Protein AF-A0A7G9QY44-F1 (afdb_monomer_lite)

Sequence (185 aa):
MSADDISYRVKTASKSFVQLVESAPDATDIFKVGDKVMVCNAAMTGFAEIASISGQTVTFTAELEFDPSLTDYGDAASISIARYRNNQWLVKANGGATGNSLYVNRNGGGDQEVANGVQSMGLTYHQFANGNPNTYVAAPGNFQYVDAVRMYMPLRAVMPSKAPGESDVVNRNVASAVSIRNRTL

Radius of gyration: 21.51 Å; chains: 1; bounding box: 51×30×62 Å

Foldseek 3Di:
DDDPLDWFFFPAWFQWKTFGPDQPDWVVVQDDQQFWKWKDFPPDIWIFGFHDGDTRMTTGPGGTPGTCLPDVRNDSRRMTMHGDKDKDWDWAAPVDPLGIFIWIDIRNHDTDGDGPFWPGKAKWFAFPPPDDNVDTHRDDPDPLRTFKMKMKTKGWDAAPDDDPPDGSIDIDIDMDMDTDDRPDD

Secondary structure (DSSP, 8-state):
--S--PPEEEEEE-SSEEEES-SSS-HHHH--TT-EEEEE-SS-EEEEEEEEEETTEEEESS--SS-TTSSTT--GGG-EEEE---EEEEEEE-SSTT-EEEEEEETT--EEEEEETB---EEEEEESSSS-TT--BSS-S-GGGEEEEEEEEEEEEE-S---TT--SEEEEEEEEEEE------

Structure (mmCIF, N/CA/C/O backbone):
data_AF-A0A7G9QY44-F1
#
_entry.id   AF-A0A7G9QY44-F1
#
loop_
_atom_site.group_PDB
_atom_site.id
_atom_site.type_symbol
_atom_site.label_atom_id
_atom_site.label_alt_id
_atom_site.label_comp_id
_atom_site.label_asym_id
_atom_site.label_entity_id
_atom_site.label_seq_id
_atom_site.pdbx_PDB_ins_code
_atom_site.Cartn_x
_atom_site.Cartn_y
_atom_site.Cartn_z
_atom_site.occupancy
_atom_site.B_iso_or_equiv
_atom_site.auth_seq_id
_atom_site.auth_comp_id
_atom_site.auth_asym_id
_atom_site.auth_atom_id
_atom_site.pdbx_PDB_model_num
ATOM 1 N N . MET A 1 1 ? 9.972 -11.389 5.853 1.00 27.30 1 MET A N 1
ATOM 2 C CA . MET A 1 1 ? 8.510 -11.559 5.963 1.00 27.30 1 MET A CA 1
ATOM 3 C C . MET A 1 1 ? 7.861 -10.605 4.979 1.00 27.30 1 MET A C 1
ATOM 5 O O . MET A 1 1 ? 7.898 -9.404 5.192 1.00 27.30 1 MET A O 1
ATOM 9 N N . SER A 1 2 ? 7.411 -11.132 3.844 1.00 46.50 2 SER A N 1
ATOM 10 C CA . SER A 1 2 ? 6.654 -10.408 2.823 1.00 46.50 2 SER A CA 1
ATOM 11 C C . SER A 1 2 ? 5.487 -11.309 2.460 1.00 46.50 2 SER A C 1
ATOM 13 O O . SER A 1 2 ? 5.627 -12.205 1.636 1.00 46.50 2 SER A O 1
ATOM 15 N N . ALA A 1 3 ? 4.381 -11.103 3.150 1.00 28.27 3 ALA A N 1
ATOM 16 C CA . ALA A 1 3 ? 3.047 -11.501 2.747 1.00 28.27 3 ALA A CA 1
ATOM 17 C C . ALA A 1 3 ? 2.150 -10.353 3.217 1.00 28.27 3 ALA A C 1
ATOM 19 O O . ALA A 1 3 ? 2.442 -9.741 4.244 1.00 28.27 3 ALA A O 1
ATOM 20 N N . ASP A 1 4 ? 1.154 -9.998 2.421 1.00 43.56 4 ASP A N 1
ATOM 21 C CA . ASP A 1 4 ? 0.157 -8.976 2.719 1.00 43.56 4 ASP A CA 1
ATOM 22 C C . ASP A 1 4 ? -0.306 -9.052 4.179 1.00 43.56 4 ASP A C 1
ATOM 24 O O . ASP A 1 4 ? -0.946 -10.028 4.562 1.00 43.56 4 ASP A O 1
ATOM 28 N N . ASP A 1 5 ? 0.016 -8.054 5.009 1.00 50.44 5 ASP A N 1
ATOM 29 C CA . ASP A 1 5 ? -0.537 -7.987 6.364 1.00 50.44 5 ASP A CA 1
ATOM 30 C C . ASP A 1 5 ? -2.023 -7.638 6.244 1.00 50.44 5 ASP A C 1
ATOM 32 O O . ASP A 1 5 ? -2.421 -6.476 6.138 1.00 50.44 5 ASP A O 1
ATOM 36 N N . ILE A 1 6 ? -2.798 -8.717 6.169 1.00 66.56 6 ILE A N 1
ATOM 37 C CA . ILE A 1 6 ? -4.250 -8.826 6.176 1.00 66.56 6 ILE A CA 1
ATOM 38 C C . ILE A 1 6 ? -4.819 -7.984 7.327 1.00 66.56 6 ILE A C 1
ATOM 40 O O . ILE A 1 6 ? -4.215 -7.853 8.389 1.00 66.56 6 ILE A O 1
ATOM 44 N N . SER A 1 7 ? -5.997 -7.399 7.122 1.00 79.69 7 SER A N 1
ATOM 45 C CA . SER A 1 7 ? -6.763 -6.773 8.199 1.00 79.69 7 SER A CA 1
ATOM 46 C C . SER A 1 7 ? -7.082 -7.799 9.295 1.00 79.69 7 SER A C 1
ATOM 48 O O . SER A 1 7 ? -7.640 -8.856 8.999 1.00 79.69 7 SER A O 1
ATOM 50 N N . TYR A 1 8 ? -6.778 -7.493 10.551 1.00 88.44 8 TYR A N 1
ATOM 51 C CA . TYR A 1 8 ? -7.004 -8.391 11.682 1.00 88.44 8 TYR A CA 1
ATOM 52 C C . TYR A 1 8 ? -8.421 -8.238 12.223 1.00 88.44 8 TYR A C 1
ATOM 54 O O . TYR A 1 8 ? -8.969 -7.131 12.257 1.00 88.44 8 TYR A O 1
ATOM 62 N N . ARG A 1 9 ? -9.014 -9.360 12.643 1.00 89.81 9 ARG A N 1
ATOM 63 C CA . ARG A 1 9 ? -10.368 -9.379 13.193 1.00 89.81 9 ARG A CA 1
ATOM 64 C C . ARG A 1 9 ? -10.365 -8.893 14.629 1.00 89.81 9 ARG A C 1
ATOM 66 O O . ARG A 1 9 ? -9.435 -9.132 15.401 1.00 89.81 9 ARG A O 1
ATOM 73 N N . VAL A 1 10 ? -11.461 -8.249 14.989 1.00 92.25 10 VAL A N 1
ATOM 74 C CA . VAL A 1 10 ? -11.623 -7.602 16.280 1.00 92.25 10 VAL A CA 1
ATOM 75 C C . VAL A 1 10 ? -12.585 -8.392 17.159 1.00 92.25 10 VAL A C 1
ATOM 77 O O . VAL A 1 10 ? -13.646 -8.829 16.725 1.00 92.25 10 VAL A O 1
ATOM 80 N N . LYS A 1 11 ? -12.191 -8.606 18.415 1.00 94.75 11 LYS A N 1
ATOM 81 C CA . LYS A 1 11 ? -13.031 -9.193 19.464 1.00 94.75 11 LYS A CA 1
ATOM 82 C C . LYS A 1 11 ? -13.897 -8.131 20.128 1.00 94.75 11 LYS A C 1
ATOM 84 O O . LYS A 1 11 ? -15.054 -8.382 20.443 1.00 94.75 11 LYS A O 1
ATOM 89 N N . THR A 1 12 ? -13.315 -6.963 20.366 1.00 94.69 12 THR A N 1
ATOM 90 C CA . THR A 1 12 ? -14.005 -5.773 20.861 1.00 94.69 12 THR A CA 1
ATOM 91 C C . THR A 1 12 ? -13.196 -4.534 20.497 1.00 94.69 12 THR A C 1
ATOM 93 O O . THR A 1 12 ? -11.967 -4.602 20.389 1.00 94.69 12 THR A O 1
ATOM 96 N N . ALA A 1 13 ? -13.878 -3.415 20.294 1.00 94.81 13 ALA A N 1
ATOM 97 C CA . ALA A 1 13 ? -13.268 -2.126 20.023 1.00 94.81 13 ALA A CA 1
ATOM 98 C C . ALA A 1 13 ? -14.018 -1.021 20.755 1.00 94.81 13 ALA A C 1
ATOM 100 O O . ALA A 1 13 ? -15.201 -1.150 21.056 1.00 94.81 13 ALA A O 1
ATOM 101 N N . SER A 1 14 ? -13.309 0.071 20.988 1.00 95.25 14 SER A N 1
ATOM 102 C CA . SER A 1 14 ? -13.870 1.351 21.392 1.00 95.25 14 SER A CA 1
ATOM 103 C C . SER A 1 14 ? -13.145 2.467 20.646 1.00 95.25 14 SER A C 1
ATOM 105 O O . SER A 1 14 ? -12.272 2.216 19.807 1.00 95.25 14 SER A O 1
ATOM 107 N N . LYS A 1 15 ? -13.449 3.717 20.994 1.00 96.25 15 LYS A N 1
ATOM 108 C CA . LYS A 1 15 ? -12.668 4.869 20.530 1.00 96.25 15 LYS A CA 1
ATOM 109 C C . LYS A 1 15 ? -11.175 4.783 20.844 1.00 96.25 15 LYS A C 1
ATOM 111 O O . LYS A 1 15 ? -10.377 5.334 20.095 1.00 96.25 15 LYS A O 1
ATOM 116 N N . SER A 1 16 ? -10.788 4.133 21.939 1.00 97.44 16 SER A N 1
ATOM 117 C CA . SER A 1 16 ? -9.427 4.245 22.486 1.00 97.44 16 SER A CA 1
ATOM 118 C C . SER A 1 16 ? -8.612 2.959 22.343 1.00 97.44 16 SER A C 1
ATOM 120 O O . SER A 1 16 ? -7.407 2.979 22.594 1.00 97.44 16 SER A O 1
ATOM 122 N N . PHE A 1 17 ? -9.228 1.835 21.964 1.00 97.19 17 PHE A N 1
ATOM 123 C CA . PHE A 1 17 ? -8.512 0.572 21.788 1.00 97.19 17 PHE A CA 1
ATOM 124 C C . PHE A 1 17 ? -9.231 -0.415 20.863 1.00 97.19 17 PHE A C 1
ATOM 126 O O . PHE A 1 17 ? -10.434 -0.325 20.618 1.00 97.19 17 PHE A O 1
ATOM 133 N N . VAL A 1 18 ? -8.481 -1.425 20.426 1.00 96.31 18 VAL A N 1
ATOM 134 C CA . VAL A 1 18 ? -8.973 -2.625 19.746 1.00 96.31 18 VAL A CA 1
ATOM 135 C C . VAL A 1 18 ? -8.355 -3.861 20.397 1.00 96.31 18 VAL A C 1
ATOM 137 O O . VAL A 1 18 ? -7.156 -3.893 20.661 1.00 96.31 18 VAL A O 1
ATOM 140 N N . GLN A 1 19 ? -9.155 -4.900 20.636 1.00 96.75 19 GLN A N 1
ATOM 141 C CA . GLN A 1 19 ? -8.675 -6.220 21.044 1.00 96.75 19 GLN A CA 1
ATOM 142 C C . GLN A 1 19 ? -8.808 -7.208 19.882 1.00 96.75 19 GLN A C 1
ATOM 144 O O . GLN A 1 19 ? -9.898 -7.349 19.326 1.00 96.75 19 GLN A O 1
ATOM 149 N N . LEU A 1 20 ? -7.730 -7.911 19.529 1.00 94.75 20 LEU A N 1
ATOM 150 C CA . LEU A 1 20 ? -7.737 -8.898 18.441 1.00 94.75 20 LEU A CA 1
ATOM 151 C C . LEU A 1 20 ? -8.459 -10.195 18.849 1.00 94.75 20 LEU A C 1
ATOM 153 O O . LEU A 1 20 ? -8.480 -10.561 20.027 1.00 94.75 20 LEU A O 1
ATOM 157 N N . VAL A 1 21 ? -9.063 -10.886 17.874 1.00 93.25 21 VAL A N 1
ATOM 158 C CA . VAL A 1 21 ? -9.694 -12.207 18.088 1.00 93.25 21 VAL A CA 1
ATOM 159 C C . VAL A 1 21 ? -8.643 -13.299 18.214 1.00 93.25 21 VAL A C 1
ATOM 161 O O . VAL A 1 21 ? -8.730 -14.151 19.098 1.00 93.25 21 VAL A O 1
ATOM 164 N N . GLU A 1 22 ? -7.691 -13.309 17.286 1.00 86.81 22 GLU A N 1
ATOM 165 C CA . GLU A 1 22 ? -6.673 -14.340 17.185 1.00 86.81 22 GLU A CA 1
ATOM 166 C C . GLU A 1 22 ? -5.757 -14.303 18.408 1.00 86.81 22 GLU A C 1
ATOM 168 O O . GLU A 1 22 ? -5.361 -13.235 18.863 1.00 86.81 22 GLU A O 1
ATOM 173 N N . SER A 1 23 ? -5.399 -15.470 18.941 1.00 86.31 23 SER A N 1
ATOM 174 C CA . SER A 1 23 ? -4.428 -15.586 20.035 1.00 86.31 23 SER A CA 1
ATOM 175 C C . SER A 1 23 ? -2.980 -15.653 19.545 1.00 86.31 23 SER A C 1
ATOM 177 O O . SER A 1 23 ? -2.074 -15.637 20.364 1.00 86.31 23 SER A O 1
ATOM 179 N N . ALA A 1 24 ? -2.772 -15.808 18.235 1.00 85.31 24 ALA A N 1
ATOM 180 C CA . ALA A 1 24 ? -1.469 -15.842 17.587 1.00 85.31 24 ALA A CA 1
ATOM 181 C C . ALA A 1 24 ? -1.602 -15.376 16.118 1.00 85.31 24 ALA A C 1
ATOM 183 O O . ALA A 1 24 ? -2.603 -15.719 15.478 1.00 85.31 24 ALA A O 1
ATOM 184 N N . PRO A 1 25 ? -0.607 -14.665 15.553 1.00 87.25 25 PRO A N 1
ATOM 185 C CA . PRO A 1 25 ? 0.576 -14.147 16.245 1.00 87.25 25 PRO A CA 1
ATOM 186 C C . PRO A 1 25 ? 0.213 -13.090 17.302 1.00 87.25 25 PRO A C 1
ATOM 188 O O . PRO A 1 25 ? -0.896 -12.543 17.291 1.00 87.25 25 PRO A O 1
ATOM 191 N N . ASP A 1 26 ? 1.129 -12.840 18.239 1.00 91.12 26 ASP A N 1
ATOM 192 C CA . ASP A 1 26 ? 0.916 -11.827 19.273 1.00 91.12 26 ASP A CA 1
ATOM 193 C C . ASP A 1 26 ? 0.757 -10.450 18.619 1.00 91.12 26 ASP A C 1
ATOM 195 O O . ASP A 1 26 ? 1.385 -10.136 17.601 1.00 91.12 26 ASP A O 1
ATOM 199 N N . ALA A 1 27 ? -0.050 -9.574 19.217 1.00 92.06 27 ALA A N 1
ATOM 200 C CA . ALA A 1 27 ? -0.255 -8.230 18.688 1.00 92.06 27 ALA A CA 1
ATOM 201 C C . ALA A 1 27 ? 1.060 -7.441 18.603 1.00 92.06 27 ALA A C 1
ATOM 203 O O . ALA A 1 27 ? 1.190 -6.583 17.737 1.00 92.06 27 ALA A O 1
ATOM 204 N N . THR A 1 28 ? 2.056 -7.756 19.437 1.00 93.00 28 THR A N 1
ATOM 205 C CA . THR A 1 28 ? 3.400 -7.166 19.370 1.00 93.00 28 THR A CA 1
ATOM 206 C C . THR A 1 28 ? 4.226 -7.646 18.183 1.00 93.00 28 THR A C 1
ATOM 208 O O . THR A 1 28 ? 5.186 -6.972 17.815 1.00 93.00 28 THR A O 1
ATOM 211 N N . ASP A 1 29 ? 3.895 -8.783 17.575 1.00 89.38 29 ASP A N 1
ATOM 212 C CA . ASP A 1 29 ? 4.534 -9.246 16.339 1.00 89.38 29 ASP A CA 1
ATOM 213 C C . ASP A 1 29 ? 3.908 -8.571 15.119 1.00 89.38 29 ASP A C 1
ATOM 215 O O . ASP A 1 29 ? 4.608 -8.217 14.167 1.00 89.38 29 ASP A O 1
ATOM 219 N N . ILE A 1 30 ? 2.600 -8.324 15.191 1.00 87.75 30 ILE A N 1
ATOM 220 C CA . ILE A 1 30 ? 1.812 -7.681 14.140 1.00 87.75 30 ILE A CA 1
ATOM 221 C C . ILE A 1 30 ? 2.054 -6.171 14.112 1.00 87.75 30 ILE A C 1
ATOM 223 O O . ILE A 1 30 ? 2.344 -5.597 13.061 1.00 87.75 30 ILE A O 1
ATOM 227 N N . PHE A 1 31 ? 1.942 -5.520 15.268 1.00 91.19 31 PHE A N 1
ATOM 228 C CA . PHE A 1 31 ? 1.920 -4.075 15.464 1.00 91.19 31 PHE A CA 1
ATOM 229 C C . PHE A 1 31 ? 3.077 -3.608 16.354 1.00 91.19 31 PHE A C 1
ATOM 231 O O . PHE A 1 31 ? 3.641 -4.374 17.133 1.00 91.19 31 PHE A O 1
ATOM 238 N N . LYS A 1 32 ? 3.436 -2.329 16.246 1.00 92.12 32 LYS A N 1
ATOM 239 C CA . LYS A 1 32 ? 4.455 -1.660 17.058 1.00 92.12 32 LYS A CA 1
ATOM 240 C C . LYS A 1 32 ? 3.894 -0.344 17.592 1.00 92.12 32 LYS A C 1
ATOM 242 O O . LYS A 1 32 ? 3.078 0.303 16.943 1.00 92.12 32 LYS A O 1
ATOM 247 N N . VAL A 1 33 ? 4.349 0.059 18.777 1.00 95.12 33 VAL A N 1
ATOM 248 C CA . VAL A 1 33 ? 4.063 1.397 19.317 1.00 95.12 33 VAL A CA 1
ATOM 249 C C . VAL A 1 33 ? 4.561 2.457 18.329 1.00 95.12 33 VAL A C 1
ATOM 251 O O . VAL A 1 33 ? 5.653 2.317 17.779 1.00 95.12 33 VAL A O 1
ATOM 254 N N . GLY A 1 34 ? 3.745 3.483 18.086 1.00 91.38 34 GLY A N 1
ATOM 255 C CA . GLY A 1 34 ? 3.983 4.519 17.079 1.00 91.38 34 GLY A CA 1
ATOM 256 C C . GLY A 1 34 ? 3.494 4.167 15.669 1.00 91.38 34 GLY A C 1
ATOM 257 O O . GLY A 1 34 ? 3.480 5.038 14.797 1.00 91.38 34 GLY A O 1
ATOM 258 N N . ASP A 1 35 ? 3.056 2.927 15.414 1.00 90.44 35 ASP A N 1
ATOM 259 C CA . ASP A 1 35 ? 2.432 2.595 14.134 1.00 90.44 35 ASP A CA 1
ATOM 260 C C . ASP A 1 35 ? 1.150 3.406 13.940 1.00 90.44 35 ASP A C 1
ATOM 262 O O . ASP A 1 35 ? 0.311 3.507 14.839 1.00 90.44 35 ASP A O 1
ATOM 266 N N . LYS A 1 36 ? 0.954 3.901 12.717 1.00 90.38 36 LYS A N 1
ATOM 267 C CA . LYS A 1 36 ? -0.358 4.355 12.262 1.00 90.38 36 LYS A CA 1
ATOM 268 C C . LYS A 1 36 ? -1.185 3.142 11.851 1.00 90.38 36 LYS A C 1
ATOM 270 O O . LYS A 1 36 ? -0.713 2.279 11.110 1.00 90.38 36 LYS A O 1
ATOM 275 N N . VAL A 1 37 ? -2.425 3.086 12.308 1.00 91.75 37 VAL A N 1
ATOM 276 C CA . VAL A 1 37 ? -3.382 2.024 11.998 1.00 91.75 37 VAL A CA 1
ATOM 277 C C . VAL A 1 37 ? -4.658 2.608 11.427 1.00 91.75 37 VAL A C 1
ATOM 279 O O . VAL A 1 37 ? -5.042 3.731 11.744 1.00 91.75 37 VAL A O 1
ATOM 282 N N . MET A 1 38 ? -5.300 1.820 10.578 1.00 92.06 38 MET A N 1
ATOM 283 C CA . MET A 1 38 ? -6.646 2.049 10.086 1.00 92.06 38 MET A CA 1
ATOM 284 C C . MET A 1 38 ? -7.577 1.075 10.806 1.00 92.06 38 MET A C 1
ATOM 286 O O . MET A 1 38 ? -7.329 -0.131 10.784 1.00 92.06 38 MET A O 1
ATOM 290 N N . VAL A 1 39 ? -8.631 1.595 11.427 1.00 92.56 39 VAL A N 1
ATOM 291 C CA . VAL A 1 39 ? -9.712 0.811 12.031 1.00 92.56 39 VAL A CA 1
ATOM 292 C C . VAL A 1 39 ? -10.974 1.098 11.243 1.00 92.56 39 VAL A C 1
ATOM 294 O O . VAL A 1 39 ? -11.347 2.259 11.080 1.00 92.56 39 VAL A O 1
ATOM 297 N N . CYS A 1 40 ? -11.624 0.065 10.726 1.00 89.56 40 CYS A N 1
ATOM 298 C CA . CYS A 1 40 ? -12.808 0.251 9.902 1.00 89.56 40 CYS A CA 1
ATOM 299 C C . CYS A 1 40 ? -13.861 -0.822 10.131 1.00 89.56 40 CYS A C 1
ATOM 301 O O . CYS A 1 40 ? -13.565 -1.952 10.522 1.00 89.56 40 CYS A O 1
ATOM 303 N N . ASN A 1 41 ? -15.094 -0.450 9.822 1.00 85.38 41 ASN A N 1
ATOM 304 C CA . ASN A 1 41 ? -16.191 -1.361 9.543 1.00 85.38 41 ASN A CA 1
ATOM 305 C C . ASN A 1 41 ? -16.870 -0.929 8.235 1.00 85.38 41 ASN A C 1
ATOM 307 O O . ASN A 1 41 ? -16.326 -0.136 7.465 1.00 85.38 41 ASN A O 1
ATOM 311 N N . ALA A 1 42 ? -18.053 -1.471 7.950 1.00 80.00 42 ALA A N 1
ATOM 312 C CA . ALA A 1 42 ? -18.765 -1.158 6.717 1.00 80.00 42 ALA A CA 1
ATOM 313 C C . ALA A 1 42 ? -19.286 0.291 6.638 1.00 80.00 42 ALA A C 1
ATOM 315 O O . ALA A 1 42 ? -19.558 0.749 5.530 1.00 80.00 42 ALA A O 1
ATOM 316 N N . ALA A 1 43 ? -19.440 0.990 7.767 1.00 82.56 43 ALA A N 1
ATOM 317 C CA . ALA A 1 43 ? -19.980 2.347 7.816 1.00 82.56 43 ALA A CA 1
ATOM 318 C C . ALA A 1 43 ? -18.889 3.423 7.869 1.00 82.56 43 ALA A C 1
ATOM 320 O O . ALA A 1 43 ? -19.028 4.466 7.232 1.00 82.56 43 ALA A O 1
ATOM 321 N N . MET A 1 44 ? -17.816 3.198 8.635 1.00 87.12 44 MET A N 1
ATOM 322 C CA . MET A 1 44 ? -16.802 4.218 8.907 1.00 87.12 44 MET A CA 1
ATOM 323 C C . MET A 1 44 ? -15.380 3.650 8.948 1.00 87.12 44 MET A C 1
ATOM 325 O O . MET A 1 44 ? -15.150 2.494 9.310 1.00 87.12 44 MET A O 1
ATOM 329 N N . THR A 1 45 ? -14.417 4.512 8.615 1.00 90.06 45 THR A N 1
ATOM 330 C CA . THR A 1 45 ? -12.974 4.250 8.688 1.00 90.06 45 THR A CA 1
ATOM 331 C C . THR A 1 45 ? -12.311 5.361 9.484 1.00 90.06 45 THR A C 1
ATOM 333 O O . THR A 1 45 ? -12.507 6.535 9.180 1.00 90.06 45 THR A O 1
ATOM 336 N N . GLY A 1 46 ? -11.518 4.994 10.484 1.00 89.88 46 GLY A N 1
ATOM 337 C CA . GLY A 1 46 ? -10.758 5.911 11.323 1.00 89.88 46 GLY A CA 1
ATOM 338 C C . GLY A 1 46 ? -9.280 5.552 11.330 1.00 89.88 46 GLY A C 1
ATOM 339 O O . GLY A 1 46 ? -8.896 4.413 11.055 1.00 89.88 46 GLY A O 1
ATOM 340 N N . PHE A 1 47 ? -8.448 6.535 11.656 1.00 92.38 47 PHE A N 1
ATOM 341 C CA . PHE A 1 47 ? -7.006 6.364 11.754 1.00 92.38 47 PHE A CA 1
ATOM 342 C C . PHE A 1 47 ? -6.538 6.725 13.155 1.00 92.38 47 PHE A C 1
ATOM 344 O O . PHE A 1 47 ? -6.965 7.727 13.720 1.00 92.38 47 PHE A O 1
ATOM 351 N N . ALA A 1 48 ? -5.638 5.918 13.700 1.00 94.62 48 ALA A N 1
ATOM 352 C CA . ALA A 1 48 ? -5.060 6.138 15.016 1.00 94.62 48 ALA A CA 1
ATOM 353 C C . ALA A 1 48 ? -3.564 5.824 15.011 1.00 94.62 48 ALA A C 1
ATOM 355 O O . ALA A 1 48 ? -3.048 5.168 14.106 1.00 94.62 48 ALA A O 1
ATOM 356 N N . GLU A 1 49 ? -2.860 6.302 16.031 1.00 95.38 49 GLU A N 1
ATOM 357 C CA . GLU A 1 49 ? -1.500 5.866 16.346 1.00 95.38 49 GLU A CA 1
ATOM 358 C C . GLU A 1 49 ? -1.534 4.945 17.561 1.00 95.38 49 GLU A C 1
ATOM 360 O O . GLU A 1 49 ? -2.277 5.213 18.504 1.00 95.38 49 GLU A O 1
ATOM 365 N N . ILE A 1 50 ? -0.737 3.880 17.556 1.00 96.38 50 ILE A N 1
ATOM 366 C CA . ILE A 1 50 ? -0.653 2.949 18.683 1.00 96.38 50 ILE A CA 1
ATOM 367 C C . ILE A 1 50 ? 0.180 3.554 19.818 1.00 96.38 50 ILE A C 1
ATOM 369 O O . ILE A 1 50 ? 1.377 3.782 19.652 1.00 96.38 50 ILE A O 1
ATOM 373 N N . ALA A 1 51 ? -0.428 3.715 20.992 1.00 97.81 51 ALA A N 1
ATOM 374 C CA . ALA A 1 51 ? 0.245 4.122 22.225 1.00 97.81 51 ALA A CA 1
ATOM 375 C C . ALA A 1 51 ? 0.907 2.948 22.946 1.00 97.81 51 ALA A C 1
ATOM 377 O O . ALA A 1 51 ? 2.024 3.057 23.446 1.00 97.81 51 ALA A O 1
ATOM 378 N N . SER A 1 52 ? 0.197 1.826 23.048 1.00 97.94 52 SER A N 1
ATOM 379 C CA . SER A 1 52 ? 0.668 0.655 23.781 1.00 97.94 52 SER A CA 1
ATOM 380 C C . SER A 1 52 ? 0.022 -0.622 23.266 1.00 97.94 52 SER A C 1
ATOM 382 O O . SER A 1 52 ? -1.044 -0.605 22.648 1.00 97.94 52 SER A O 1
ATOM 384 N N . ILE A 1 53 ? 0.697 -1.740 23.521 1.00 97.75 53 ILE A N 1
ATOM 385 C CA . ILE A 1 53 ? 0.216 -3.080 23.202 1.00 97.75 53 ILE A CA 1
ATOM 386 C C . ILE A 1 53 ? 0.372 -3.921 24.468 1.00 97.75 53 ILE A C 1
ATOM 388 O O . ILE A 1 53 ? 1.464 -3.985 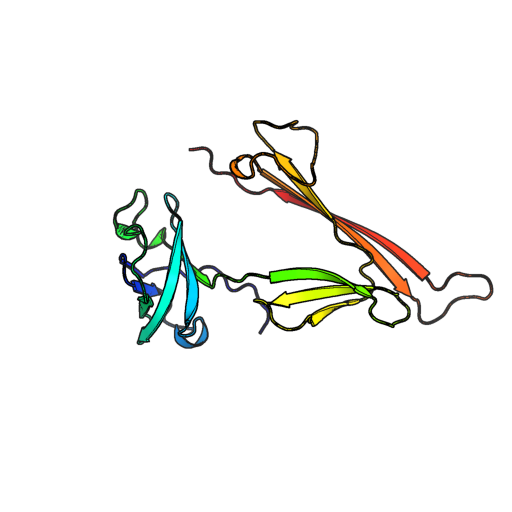25.033 1.00 97.75 53 ILE A O 1
ATOM 392 N N . SER A 1 54 ? -0.716 -4.534 24.930 1.00 96.69 54 SER A N 1
ATOM 393 C CA . SER A 1 54 ? -0.731 -5.419 26.099 1.00 96.69 54 SER A CA 1
ATOM 394 C C . SER A 1 54 ? -1.550 -6.666 25.785 1.00 96.69 54 SER A C 1
ATOM 396 O O . SER A 1 54 ? -2.767 -6.591 25.591 1.00 96.69 54 SER A O 1
ATOM 398 N N . GLY A 1 55 ? -0.877 -7.814 25.680 1.00 95.44 55 GLY A N 1
ATOM 399 C CA . GLY A 1 55 ? -1.471 -9.015 25.091 1.00 95.44 55 GLY A CA 1
ATOM 400 C C . GLY A 1 55 ? -2.010 -8.711 23.690 1.00 95.44 55 GLY A C 1
ATOM 401 O O . GLY A 1 55 ? -1.320 -8.092 22.888 1.00 95.44 55 GLY A O 1
ATOM 402 N N . GLN A 1 56 ? -3.273 -9.063 23.437 1.00 96.19 56 GLN A N 1
ATOM 403 C CA . GLN A 1 56 ? -3.962 -8.779 22.169 1.00 96.19 56 GLN A CA 1
ATOM 404 C C . GLN A 1 56 ? -4.673 -7.419 22.124 1.00 96.19 56 GLN A C 1
ATOM 406 O O . GLN A 1 56 ? -5.424 -7.156 21.185 1.00 96.19 56 GLN A O 1
ATOM 411 N N . THR A 1 57 ? -4.477 -6.564 23.129 1.00 97.50 57 THR A N 1
ATOM 412 C CA . THR A 1 57 ? -5.091 -5.235 23.178 1.00 97.50 57 THR A CA 1
ATOM 413 C C . THR A 1 57 ? -4.121 -4.185 22.652 1.00 97.50 57 THR A C 1
ATOM 415 O O . THR A 1 57 ? -3.031 -4.003 23.193 1.00 97.50 57 THR A O 1
ATOM 418 N N . VAL A 1 58 ? -4.554 -3.475 21.615 1.00 97.06 58 VAL A N 1
ATOM 419 C CA . VAL A 1 58 ? -3.874 -2.341 20.992 1.00 97.06 58 VAL A CA 1
ATOM 420 C C . VAL A 1 58 ? -4.577 -1.062 21.437 1.00 97.06 58 VAL A C 1
ATOM 422 O O . VAL A 1 58 ? -5.744 -0.858 21.110 1.00 97.06 58 VAL A O 1
ATOM 425 N N . THR A 1 59 ? -3.878 -0.204 22.174 1.00 98.31 59 THR A N 1
ATOM 426 C CA . THR A 1 59 ? -4.406 1.070 22.688 1.00 98.31 59 THR A CA 1
ATOM 427 C C . THR A 1 59 ? -3.902 2.227 21.838 1.00 98.31 59 THR A C 1
ATOM 429 O O . THR A 1 59 ? -2.743 2.226 21.416 1.00 98.31 59 THR A O 1
ATOM 432 N N . PHE A 1 60 ? -4.741 3.234 21.611 1.00 98.00 60 PHE A N 1
ATOM 433 C CA . PHE A 1 60 ? -4.427 4.385 20.769 1.00 98.00 60 PHE A CA 1
ATOM 434 C C . PHE A 1 60 ? -3.933 5.595 21.570 1.00 98.00 60 PHE A C 1
ATOM 436 O O . PHE A 1 60 ? -4.373 5.829 22.692 1.00 98.00 60 PHE A O 1
ATOM 443 N N . THR A 1 61 ? -3.024 6.378 20.982 1.00 96.31 61 THR A N 1
ATOM 444 C CA . THR A 1 61 ? -2.504 7.627 21.573 1.00 96.31 61 THR A CA 1
ATOM 445 C C . THR A 1 61 ? -3.574 8.708 21.634 1.00 96.31 61 THR A C 1
ATOM 447 O O . THR A 1 61 ? -3.698 9.407 22.636 1.00 96.31 61 THR A O 1
ATOM 450 N N . ALA A 1 62 ? -4.348 8.832 20.559 1.00 95.00 62 ALA A N 1
ATOM 451 C CA . ALA A 1 62 ? -5.532 9.670 20.482 1.00 95.00 62 ALA A CA 1
ATOM 452 C C . ALA A 1 62 ? -6.732 8.782 20.162 1.00 95.00 62 ALA A C 1
ATOM 454 O O . ALA A 1 62 ? -6.599 7.788 19.444 1.00 95.00 62 ALA A O 1
ATOM 455 N N . GLU A 1 63 ? -7.889 9.151 20.697 1.00 94.25 63 GLU A N 1
ATOM 456 C CA . GLU A 1 63 ? -9.137 8.469 20.386 1.00 94.25 63 GLU A CA 1
ATOM 457 C C . GLU A 1 63 ? -9.468 8.578 18.895 1.00 94.25 63 GLU A C 1
ATOM 459 O O . GLU A 1 63 ? -9.229 9.609 18.262 1.00 94.25 63 GLU A O 1
ATOM 464 N N . LEU A 1 64 ? -10.049 7.514 18.344 1.00 93.56 64 LEU A N 1
ATOM 465 C CA . LEU A 1 64 ? -10.700 7.551 17.042 1.00 93.56 64 LEU A CA 1
ATOM 466 C C . LEU A 1 64 ? -11.816 8.604 17.053 1.00 93.56 64 LEU A C 1
ATOM 468 O O . LEU A 1 64 ? -12.509 8.812 18.053 1.00 93.56 64 LEU A O 1
ATOM 472 N N . GLU A 1 65 ? -12.045 9.221 15.896 1.00 91.62 65 GLU A N 1
ATOM 473 C CA . GLU A 1 65 ? -13.083 10.245 15.711 1.00 91.62 65 GLU A CA 1
ATOM 474 C C . GLU A 1 65 ? -14.503 9.708 15.991 1.00 91.62 65 GLU A C 1
ATOM 476 O O . GLU A 1 65 ? -15.412 10.464 16.340 1.00 91.62 65 GLU A O 1
ATOM 481 N N . PHE A 1 66 ? -14.685 8.388 15.913 1.00 91.56 66 PHE A N 1
ATOM 482 C CA . PHE A 1 66 ? -15.923 7.670 16.200 1.00 91.56 66 PHE A CA 1
ATOM 483 C C . PHE A 1 66 ? -15.644 6.398 17.006 1.00 91.56 66 PHE A C 1
ATOM 485 O O . PHE A 1 66 ? -14.523 5.893 17.026 1.00 91.56 66 PHE A O 1
ATOM 492 N N . ASP A 1 67 ? -16.678 5.873 17.669 1.00 94.12 67 ASP A N 1
ATOM 493 C CA . ASP A 1 67 ? -16.597 4.549 18.286 1.00 94.12 67 ASP A CA 1
ATOM 494 C C . ASP A 1 67 ? -17.043 3.494 17.264 1.00 94.12 67 ASP A C 1
ATOM 496 O O . ASP A 1 67 ? -18.223 3.481 16.903 1.00 94.12 67 ASP A O 1
ATOM 500 N N . PRO A 1 68 ? -16.146 2.617 16.783 1.00 91.25 68 PRO A N 1
ATOM 501 C CA . PRO A 1 68 ? -16.489 1.627 15.768 1.00 91.25 68 PRO A CA 1
ATOM 502 C C . PRO A 1 68 ? -17.534 0.612 16.245 1.00 91.25 68 PRO A C 1
ATOM 504 O O . PRO A 1 68 ? -18.185 0.008 15.401 1.00 91.25 68 PRO A O 1
ATOM 507 N N . SER A 1 69 ? -17.718 0.429 17.558 1.00 92.38 69 SER A N 1
ATOM 508 C CA . SER A 1 69 ? -18.749 -0.460 18.112 1.00 92.38 69 SER A CA 1
ATOM 509 C C . SER A 1 69 ? -20.147 0.169 18.144 1.00 92.38 69 SER A C 1
ATOM 511 O O . SER A 1 69 ? -21.139 -0.545 18.280 1.00 92.38 69 SER A O 1
ATOM 513 N N . LEU A 1 70 ? -20.235 1.497 18.001 1.00 94.12 70 LEU A N 1
ATOM 514 C CA . LEU A 1 70 ? -21.488 2.257 18.077 1.00 94.12 70 LEU A CA 1
ATOM 515 C C . LEU A 1 70 ? -22.005 2.730 16.712 1.00 94.12 70 LEU A C 1
ATOM 517 O O . LEU A 1 70 ? -23.032 3.405 16.660 1.00 94.12 70 LEU A O 1
ATOM 521 N N . THR A 1 71 ? -21.312 2.428 15.613 1.00 89.69 71 THR A N 1
ATOM 522 C CA . THR A 1 71 ? -21.812 2.750 14.269 1.00 89.69 71 THR A CA 1
ATOM 523 C C . THR A 1 71 ? -22.762 1.671 13.759 1.00 89.69 71 THR A C 1
ATOM 525 O O . THR A 1 71 ? -22.810 0.554 14.281 1.00 89.69 71 THR A O 1
ATOM 528 N N . ASP A 1 72 ? -23.436 1.959 12.645 1.00 84.38 72 ASP A N 1
ATOM 529 C CA . ASP A 1 72 ? -24.057 0.913 11.836 1.00 84.38 72 ASP A CA 1
ATOM 530 C C . ASP A 1 72 ? -22.994 -0.143 11.488 1.00 84.38 72 ASP A C 1
ATOM 532 O O . ASP A 1 72 ? -21.872 0.192 11.096 1.00 84.38 72 ASP A O 1
ATOM 536 N N . TYR A 1 73 ? -23.324 -1.422 11.690 1.00 84.81 73 TYR A N 1
ATOM 537 C CA . TYR A 1 73 ? -22.394 -2.558 11.579 1.00 84.81 73 TYR A CA 1
ATOM 538 C C . TYR A 1 73 ? -21.254 -2.577 12.618 1.00 84.81 73 TYR A C 1
ATOM 540 O O . TYR A 1 73 ? -20.169 -3.085 12.332 1.00 84.81 73 TYR A O 1
ATOM 548 N N . GLY A 1 74 ? -21.505 -2.065 13.827 1.00 86.12 74 GLY A N 1
ATOM 549 C CA . GLY A 1 74 ? -20.565 -2.079 14.955 1.00 86.12 74 GLY A CA 1
ATOM 550 C C . GLY A 1 74 ? -20.352 -3.436 15.641 1.00 86.12 74 GLY A C 1
ATOM 551 O O . GLY A 1 74 ? -19.651 -3.510 16.650 1.00 86.12 74 GLY A O 1
ATOM 552 N N . ASP A 1 75 ? -20.916 -4.527 15.110 1.00 90.12 75 ASP A N 1
ATOM 553 C CA . ASP A 1 75 ? -20.583 -5.876 15.568 1.00 90.12 75 ASP A CA 1
ATOM 554 C C . ASP A 1 75 ? -19.080 -6.125 15.411 1.00 90.12 75 ASP A C 1
ATOM 556 O O . ASP A 1 75 ? -18.515 -5.907 14.339 1.00 90.12 75 ASP A O 1
ATOM 560 N N . ALA A 1 76 ? -18.430 -6.658 16.448 1.00 87.38 76 ALA A N 1
ATOM 561 C CA . ALA A 1 76 ? -16.982 -6.872 16.443 1.00 87.38 76 ALA A CA 1
ATOM 562 C C . ALA A 1 76 ? -16.494 -7.711 15.242 1.00 87.38 76 ALA A C 1
ATOM 564 O O . ALA A 1 76 ? -15.438 -7.436 14.679 1.00 87.38 76 ALA A O 1
ATOM 565 N N . ALA A 1 77 ? -17.307 -8.671 14.779 1.00 86.00 77 ALA A N 1
ATOM 566 C CA . ALA A 1 77 ? -17.021 -9.488 13.597 1.00 86.00 77 ALA A CA 1
ATOM 567 C C . ALA A 1 77 ? -16.954 -8.693 12.273 1.00 86.00 77 ALA A C 1
ATOM 569 O O . ALA A 1 77 ? -16.385 -9.185 11.300 1.00 86.00 77 ALA A O 1
ATOM 570 N N . SER A 1 78 ? -17.526 -7.488 12.239 1.00 87.19 78 SER A N 1
ATOM 571 C CA . SER A 1 78 ? -17.534 -6.568 11.094 1.00 87.19 78 SER A CA 1
ATOM 572 C C . SER A 1 78 ? -16.459 -5.483 11.191 1.00 87.19 78 SER A C 1
ATOM 574 O O . SER A 1 78 ? -16.279 -4.723 10.238 1.00 87.19 78 SER A O 1
ATOM 576 N N . ILE A 1 79 ? -15.752 -5.398 12.322 1.00 90.94 79 ILE A N 1
ATOM 577 C CA . ILE A 1 79 ? -14.679 -4.433 12.555 1.00 90.94 79 ILE A CA 1
ATOM 578 C C . ILE A 1 79 ? -13.339 -5.098 12.248 1.00 90.94 79 ILE A C 1
ATOM 580 O O . ILE A 1 79 ? -13.074 -6.242 12.629 1.00 90.94 79 ILE A O 1
ATOM 584 N N . SER A 1 80 ? -12.464 -4.353 11.585 1.00 91.75 80 SER A N 1
ATOM 585 C CA . SER A 1 80 ? -11.103 -4.784 11.308 1.00 91.75 80 SER A CA 1
ATOM 586 C C . SER A 1 80 ? -10.089 -3.684 11.597 1.00 91.75 80 SER A C 1
ATOM 588 O O . SER A 1 80 ? -10.404 -2.494 11.540 1.00 91.75 80 SER A O 1
ATOM 590 N N . ILE A 1 81 ? -8.863 -4.096 11.913 1.00 92.44 81 ILE A N 1
ATOM 591 C CA . ILE A 1 81 ? -7.719 -3.203 12.101 1.00 92.44 81 ILE A CA 1
ATOM 592 C C . ILE A 1 81 ? -6.569 -3.634 11.195 1.00 92.44 81 ILE A C 1
ATOM 594 O O . ILE A 1 81 ? -6.227 -4.812 11.115 1.00 92.44 81 ILE A O 1
ATOM 598 N N . ALA A 1 82 ? -5.944 -2.678 10.519 1.00 90.06 82 ALA A N 1
ATOM 599 C CA . ALA A 1 82 ? -4.771 -2.916 9.688 1.00 90.06 82 ALA A CA 1
ATOM 600 C C . ALA A 1 82 ? -3.710 -1.845 9.940 1.00 90.06 82 ALA A C 1
ATOM 602 O O . ALA A 1 82 ? -4.027 -0.691 10.235 1.00 90.06 82 ALA A O 1
ATOM 603 N N . ARG A 1 83 ? -2.430 -2.202 9.783 1.00 87.44 83 ARG A N 1
ATOM 604 C CA . ARG A 1 83 ? -1.353 -1.206 9.801 1.00 87.44 83 ARG A CA 1
ATOM 605 C C . ARG A 1 83 ? -1.492 -0.320 8.566 1.00 87.44 83 ARG A C 1
ATOM 607 O O . ARG A 1 83 ? -1.454 -0.810 7.439 1.00 87.44 83 ARG A O 1
ATOM 614 N N . TYR A 1 84 ? -1.593 0.987 8.776 1.00 83.56 84 TYR A N 1
ATOM 615 C CA . TYR A 1 84 ? -1.536 1.948 7.689 1.00 83.56 84 TYR A CA 1
ATOM 616 C C . TYR A 1 84 ? -0.098 2.021 7.175 1.00 83.56 84 TYR A C 1
ATOM 618 O O . TYR A 1 84 ? 0.836 2.326 7.918 1.00 83.56 84 TYR A O 1
ATOM 626 N N . ARG A 1 85 ? 0.093 1.710 5.892 1.00 77.56 85 ARG A N 1
ATOM 627 C CA . ARG A 1 85 ? 1.390 1.814 5.221 1.00 77.56 85 ARG A CA 1
ATOM 628 C C . ARG A 1 85 ? 1.265 2.775 4.059 1.00 77.56 85 ARG A C 1
ATOM 630 O O . ARG A 1 85 ? 0.483 2.541 3.143 1.00 77.56 85 ARG A O 1
ATOM 637 N N . ASN A 1 86 ? 2.094 3.808 4.070 1.00 78.31 86 ASN A N 1
ATOM 638 C CA . ASN A 1 86 ? 2.320 4.615 2.887 1.00 78.31 86 ASN A CA 1
ATOM 639 C C . ASN A 1 86 ? 3.498 4.017 2.112 1.00 78.31 86 ASN A C 1
ATOM 641 O O . ASN A 1 86 ? 4.629 4.042 2.594 1.00 78.31 86 ASN A O 1
ATOM 645 N N . ASN A 1 87 ? 3.231 3.441 0.944 1.00 84.88 87 ASN A N 1
ATOM 646 C CA . ASN A 1 87 ? 4.272 2.931 0.060 1.00 84.88 87 ASN A CA 1
ATOM 647 C C . ASN A 1 87 ? 4.266 3.752 -1.223 1.00 84.88 87 ASN A C 1
ATOM 649 O O . ASN A 1 87 ? 3.243 3.826 -1.903 1.00 84.88 87 ASN A O 1
ATOM 653 N N . GLN A 1 88 ? 5.416 4.306 -1.585 1.00 88.44 88 GLN A N 1
ATOM 654 C CA . GLN A 1 88 ? 5.597 4.933 -2.882 1.00 88.44 88 GLN A CA 1
ATOM 655 C C . GLN A 1 88 ? 6.291 3.946 -3.815 1.00 88.44 88 GLN A C 1
ATOM 657 O O . GLN A 1 88 ? 7.389 3.469 -3.538 1.00 88.44 88 GLN A O 1
ATOM 662 N N . TRP A 1 89 ? 5.639 3.641 -4.930 1.00 90.81 89 TRP A N 1
ATOM 663 C CA . TRP A 1 89 ? 6.214 2.839 -6.001 1.00 90.81 89 TRP A CA 1
ATOM 664 C C . TRP A 1 89 ? 6.752 3.765 -7.081 1.00 90.81 89 TRP A C 1
ATOM 666 O O . TRP A 1 89 ? 6.052 4.674 -7.526 1.00 90.81 89 TRP A O 1
ATOM 676 N N . LEU A 1 90 ? 7.989 3.536 -7.504 1.00 93.06 90 LEU A N 1
ATOM 677 C CA . LEU A 1 90 ? 8.647 4.358 -8.512 1.00 93.06 90 LEU A CA 1
ATOM 678 C C . LEU A 1 90 ? 9.518 3.508 -9.429 1.00 93.06 90 LEU A C 1
ATOM 680 O O . LEU A 1 90 ? 10.067 2.485 -9.026 1.00 93.06 90 LEU A O 1
ATOM 684 N N . VAL A 1 91 ? 9.657 3.954 -10.670 1.00 96.50 91 VAL A N 1
ATOM 685 C CA . VAL A 1 91 ? 10.588 3.364 -11.629 1.00 96.50 91 VAL A CA 1
ATOM 686 C C . VAL A 1 91 ? 11.764 4.313 -11.783 1.00 96.50 91 VAL A C 1
ATOM 688 O O . VAL A 1 91 ? 11.566 5.498 -12.046 1.00 96.50 91 VAL A O 1
ATOM 691 N N . LYS A 1 92 ? 12.983 3.802 -11.612 1.00 97.00 92 LYS A N 1
ATOM 692 C CA . LYS A 1 92 ? 14.218 4.581 -11.783 1.00 97.00 92 LYS A CA 1
ATOM 693 C C . LYS A 1 92 ? 15.309 3.749 -12.440 1.00 97.00 92 LYS A C 1
ATOM 695 O O . LYS A 1 92 ? 15.203 2.523 -12.515 1.00 97.00 92 LYS A O 1
ATOM 700 N N . ALA A 1 93 ? 16.361 4.434 -12.879 1.00 96.88 93 ALA A N 1
ATOM 701 C CA . ALA A 1 93 ? 17.539 3.790 -13.429 1.00 96.88 93 ALA A CA 1
ATOM 702 C C . ALA A 1 93 ? 18.206 2.882 -12.384 1.00 96.88 93 ALA A C 1
ATOM 704 O O . ALA A 1 93 ? 18.394 3.290 -11.237 1.00 96.88 93 ALA A O 1
ATOM 705 N N . ASN A 1 94 ? 18.566 1.665 -12.790 1.00 94.50 94 ASN A N 1
ATOM 706 C CA . ASN A 1 94 ? 19.192 0.659 -11.925 1.00 94.50 94 ASN A CA 1
ATOM 707 C C . ASN A 1 94 ? 20.701 0.492 -12.178 1.00 94.50 94 ASN A C 1
ATOM 709 O O . ASN A 1 94 ? 21.348 -0.316 -11.521 1.00 94.50 94 ASN A O 1
ATOM 713 N N . GLY A 1 95 ? 21.264 1.217 -13.155 1.00 92.69 95 GLY A N 1
ATOM 714 C CA . GLY A 1 95 ? 22.674 1.111 -13.556 1.00 92.69 95 GLY A CA 1
ATOM 715 C C . GLY A 1 95 ? 23.060 -0.217 -14.225 1.00 92.69 95 GLY A C 1
ATOM 716 O O . GLY A 1 95 ? 24.220 -0.400 -14.586 1.00 92.69 95 GLY A O 1
ATOM 717 N N . GLY A 1 96 ? 22.109 -1.138 -14.396 1.00 91.81 96 GLY A N 1
ATOM 718 C CA . GLY A 1 96 ? 22.295 -2.443 -15.017 1.00 91.81 96 GLY A CA 1
ATOM 719 C C . GLY A 1 96 ? 21.886 -2.471 -16.490 1.00 91.81 96 GLY A C 1
ATOM 720 O O . GLY A 1 96 ? 21.377 -1.501 -17.051 1.00 91.81 96 GLY A O 1
ATOM 721 N N . ALA A 1 97 ? 22.067 -3.632 -17.124 1.00 91.06 97 ALA A N 1
ATOM 722 C CA . ALA A 1 97 ? 21.837 -3.822 -18.561 1.00 91.06 97 ALA A CA 1
ATOM 723 C C . ALA A 1 97 ? 20.384 -3.558 -19.008 1.00 91.06 97 ALA A C 1
ATOM 725 O O . ALA A 1 97 ? 20.129 -3.196 -20.154 1.00 91.06 97 ALA A O 1
ATOM 726 N N . THR A 1 98 ? 19.414 -3.713 -18.108 1.00 93.69 98 THR A N 1
ATOM 727 C CA . THR A 1 98 ? 17.994 -3.455 -18.389 1.00 93.69 98 THR A CA 1
ATOM 728 C C . THR A 1 98 ? 17.610 -1.973 -18.289 1.00 93.69 98 THR A C 1
ATOM 730 O O . THR A 1 98 ? 16.508 -1.595 -18.700 1.00 93.69 98 THR A O 1
ATOM 733 N N . GLY A 1 99 ? 18.508 -1.123 -17.782 1.00 95.50 99 GLY A N 1
ATOM 734 C CA . GLY A 1 99 ? 18.354 0.325 -17.663 1.00 95.50 99 GLY A CA 1
ATOM 735 C C . GLY A 1 99 ? 17.574 0.768 -16.427 1.00 95.50 99 GLY A C 1
ATOM 736 O O . GLY A 1 99 ? 18.085 1.579 -15.661 1.00 95.50 99 GLY A O 1
ATOM 737 N N . ASN A 1 100 ? 16.370 0.227 -16.217 1.00 97.56 100 ASN A N 1
ATOM 738 C CA . ASN A 1 100 ? 15.445 0.629 -15.152 1.00 97.56 100 ASN A CA 1
ATOM 739 C C . ASN A 1 100 ? 14.966 -0.561 -14.309 1.00 97.56 100 ASN A C 1
ATOM 741 O O . ASN A 1 100 ? 14.921 -1.696 -14.786 1.00 97.56 100 ASN A O 1
ATOM 745 N N . SER A 1 101 ? 14.536 -0.268 -13.082 1.00 97.56 101 SER A N 1
ATOM 746 C CA . SER A 1 101 ? 13.849 -1.206 -12.190 1.00 97.56 101 SER A CA 1
ATOM 747 C C . SER A 1 101 ? 12.671 -0.537 -11.487 1.00 97.56 101 SER A C 1
ATOM 749 O O . SER A 1 101 ? 12.615 0.688 -11.353 1.00 97.56 101 SER A O 1
ATOM 751 N N . LEU A 1 102 ? 11.744 -1.360 -10.999 1.00 96.06 102 LEU A N 1
ATOM 752 C CA . LEU A 1 102 ? 10.722 -0.949 -10.048 1.00 96.06 102 LEU A CA 1
ATOM 753 C C . LEU A 1 102 ? 11.320 -0.958 -8.643 1.00 96.06 102 LEU A C 1
ATOM 755 O O . LEU A 1 102 ? 11.953 -1.931 -8.221 1.00 96.06 102 LEU A O 1
ATOM 759 N N . TYR A 1 103 ? 11.072 0.124 -7.923 1.00 95.62 103 TYR A N 1
ATOM 760 C CA . TYR A 1 103 ? 11.446 0.306 -6.535 1.00 95.62 103 TYR A CA 1
ATOM 761 C C . TYR A 1 103 ? 10.211 0.603 -5.704 1.00 95.62 103 TYR A C 1
ATOM 763 O O . TYR A 1 103 ? 9.226 1.173 -6.181 1.00 95.62 103 TYR A O 1
ATOM 771 N N . VAL A 1 104 ? 10.297 0.237 -4.433 1.00 93.44 104 VAL A N 1
ATOM 772 C CA . VAL A 1 104 ? 9.322 0.615 -3.421 1.00 93.44 104 VAL A CA 1
ATOM 773 C C . VAL A 1 104 ? 10.028 1.346 -2.293 1.00 93.44 104 VAL A C 1
ATOM 775 O O . VAL A 1 104 ? 11.035 0.888 -1.752 1.00 93.44 104 VAL A O 1
ATOM 778 N N . ASN A 1 105 ? 9.473 2.490 -1.938 1.00 90.81 105 ASN A N 1
ATOM 779 C CA . ASN A 1 105 ? 9.823 3.258 -0.768 1.00 90.81 105 ASN A CA 1
ATOM 780 C C . ASN A 1 105 ? 8.738 3.010 0.280 1.00 90.81 105 ASN A C 1
ATOM 782 O O . ASN A 1 105 ? 7.568 3.337 0.066 1.00 90.81 105 ASN A O 1
ATOM 786 N N . ARG A 1 106 ? 9.107 2.362 1.386 1.00 84.25 106 ARG A N 1
ATOM 787 C CA . ARG A 1 106 ? 8.165 1.994 2.447 1.00 84.25 106 ARG A CA 1
ATOM 788 C C . ARG A 1 106 ? 8.238 3.030 3.560 1.00 84.25 106 ARG A C 1
ATOM 790 O O . ARG A 1 106 ? 9.270 3.151 4.213 1.00 84.25 106 ARG A O 1
ATOM 797 N N . ASN A 1 107 ? 7.139 3.748 3.771 1.00 75.75 107 ASN A N 1
ATOM 798 C CA . ASN A 1 107 ? 6.955 4.748 4.820 1.00 75.75 107 ASN A CA 1
ATOM 799 C C . ASN A 1 107 ? 8.035 5.850 4.847 1.00 75.75 107 ASN A C 1
ATOM 801 O O . ASN A 1 107 ? 8.530 6.208 5.913 1.00 75.75 107 ASN A O 1
ATOM 805 N N . GLY A 1 108 ? 8.436 6.355 3.675 1.00 76.81 108 GLY A N 1
ATOM 806 C CA . GLY A 1 108 ? 9.472 7.390 3.553 1.00 76.81 108 GLY A CA 1
ATOM 807 C C . GLY A 1 108 ? 10.905 6.889 3.777 1.00 76.81 108 GLY A C 1
ATOM 808 O O . GLY A 1 108 ? 11.813 7.703 3.927 1.00 76.81 108 GLY A O 1
ATOM 809 N N . GLY A 1 109 ? 11.114 5.568 3.832 1.00 82.75 109 GLY A N 1
ATOM 810 C CA . GLY A 1 109 ? 12.432 4.945 3.947 1.00 82.75 109 GLY A CA 1
ATOM 811 C C . GLY A 1 109 ? 13.289 5.080 2.683 1.00 82.75 109 GLY A C 1
ATOM 812 O O . GLY A 1 109 ? 13.022 5.884 1.801 1.00 82.75 109 GLY A O 1
ATOM 813 N N . GLY A 1 110 ? 14.350 4.282 2.577 1.00 90.12 110 GLY A N 1
ATOM 814 C CA . GLY A 1 110 ? 15.130 4.198 1.339 1.00 90.12 110 GLY A CA 1
ATOM 815 C C . GLY A 1 110 ? 14.400 3.409 0.250 1.00 90.12 110 GLY A C 1
ATOM 816 O O . GLY A 1 110 ? 13.614 2.506 0.545 1.00 90.12 110 GLY A O 1
ATOM 817 N N . ASP A 1 111 ? 14.700 3.713 -1.010 1.00 93.06 111 ASP A N 1
ATOM 818 C CA . ASP A 1 111 ? 14.195 2.948 -2.150 1.00 93.06 111 ASP A CA 1
ATOM 819 C C . ASP A 1 111 ? 14.766 1.526 -2.157 1.00 93.06 111 ASP A C 1
ATOM 821 O O . ASP A 1 111 ? 15.983 1.332 -2.157 1.00 93.06 111 ASP A O 1
ATOM 825 N N . GLN A 1 112 ? 13.889 0.530 -2.246 1.00 94.25 112 GLN A N 1
ATOM 826 C CA . GLN A 1 112 ? 14.261 -0.882 -2.315 1.00 94.25 112 GLN A CA 1
ATOM 827 C C . GLN A 1 112 ? 13.898 -1.439 -3.689 1.00 94.25 112 GLN A C 1
ATOM 829 O O . GLN A 1 112 ? 12.741 -1.347 -4.100 1.00 94.25 112 GLN A O 1
ATOM 834 N N . GLU A 1 113 ? 14.877 -1.993 -4.407 1.00 94.94 113 GLU A N 1
ATOM 835 C CA . GLU A 1 113 ? 14.642 -2.622 -5.712 1.00 94.94 113 GLU A CA 1
ATOM 836 C C . GLU A 1 113 ? 13.830 -3.904 -5.527 1.00 94.94 113 GLU A C 1
ATOM 838 O O . GLU A 1 113 ? 14.180 -4.744 -4.699 1.00 94.94 113 GLU A O 1
ATOM 843 N N . VAL A 1 114 ? 12.744 -4.055 -6.287 1.00 94.44 114 VAL A N 1
ATOM 844 C CA . VAL A 1 114 ? 11.858 -5.229 -6.177 1.00 94.44 114 VAL A CA 1
ATOM 845 C C . VAL A 1 114 ? 11.679 -5.988 -7.482 1.00 94.44 114 VAL A C 1
ATOM 847 O O . VAL A 1 114 ? 11.394 -7.181 -7.450 1.00 94.44 114 VAL A O 1
ATOM 850 N N . ALA A 1 115 ? 11.845 -5.324 -8.627 1.00 94.38 115 ALA A N 1
ATOM 851 C CA . ALA A 1 115 ? 11.767 -5.975 -9.926 1.00 94.38 115 ALA A CA 1
ATOM 852 C C . ALA A 1 115 ? 12.681 -5.283 -10.934 1.00 94.38 115 ALA A C 1
ATOM 854 O O . ALA A 1 115 ? 12.524 -4.097 -11.233 1.00 94.38 115 ALA A O 1
ATOM 855 N N . ASN A 1 116 ? 13.615 -6.054 -11.479 1.00 95.38 116 ASN A N 1
ATOM 856 C CA . ASN A 1 116 ? 14.535 -5.585 -12.497 1.00 95.38 116 ASN A CA 1
ATOM 857 C C . ASN A 1 116 ? 13.854 -5.507 -13.872 1.00 95.38 116 ASN A C 1
ATOM 859 O O . ASN A 1 116 ? 13.038 -6.361 -14.219 1.00 95.38 116 ASN A O 1
ATOM 863 N N . GLY A 1 117 ? 14.179 -4.480 -14.657 1.00 96.12 117 GLY A N 1
ATOM 864 C CA . GLY A 1 117 ? 13.739 -4.363 -16.044 1.00 96.12 117 GLY A CA 1
ATOM 865 C C . GLY A 1 117 ? 12.366 -3.738 -16.242 1.00 96.12 117 GLY A C 1
ATOM 866 O O . GLY A 1 117 ? 11.936 -3.584 -17.385 1.00 96.12 117 GLY A O 1
ATOM 867 N N . VAL A 1 118 ? 11.691 -3.306 -15.178 1.00 97.12 118 VAL A N 1
ATOM 868 C CA . VAL A 1 118 ? 10.469 -2.502 -15.295 1.00 97.12 118 VAL A CA 1
ATOM 869 C C . VAL A 1 118 ? 10.822 -1.134 -15.873 1.00 97.12 118 VAL A C 1
ATOM 871 O O . VAL A 1 118 ? 11.597 -0.387 -15.283 1.00 97.12 118 VAL A O 1
ATOM 874 N N . GLN A 1 119 ? 10.266 -0.809 -17.039 1.00 96.88 119 GLN A N 1
ATOM 875 C CA . GLN A 1 119 ? 10.604 0.416 -17.771 1.00 96.88 119 GLN A CA 1
ATOM 876 C C . GLN A 1 119 ? 9.713 1.593 -17.383 1.00 96.88 119 GLN A C 1
ATOM 878 O O . GLN A 1 119 ? 10.170 2.733 -17.370 1.00 96.88 119 GLN A O 1
ATOM 883 N N . SER A 1 120 ? 8.454 1.314 -17.053 1.00 95.00 120 SER A N 1
ATOM 884 C CA . SER A 1 120 ? 7.507 2.268 -16.485 1.00 95.00 120 SER A CA 1
ATOM 885 C C . SER A 1 120 ? 6.379 1.517 -15.777 1.00 95.00 120 SER A C 1
ATOM 887 O O . SER A 1 120 ? 6.205 0.311 -15.959 1.00 95.00 120 SER A O 1
ATOM 889 N N . MET A 1 121 ? 5.610 2.231 -14.962 1.00 92.62 121 MET A N 1
ATOM 890 C CA . MET A 1 121 ? 4.378 1.724 -14.372 1.00 92.62 121 MET A CA 1
ATOM 891 C C . MET A 1 121 ? 3.318 2.816 -14.468 1.00 92.62 121 MET A C 1
ATOM 893 O O . MET A 1 121 ? 3.509 3.915 -13.954 1.00 92.62 121 MET A O 1
ATOM 897 N N . GLY A 1 122 ? 2.221 2.518 -15.157 1.00 92.06 122 GLY A N 1
ATOM 898 C CA . GLY A 1 122 ? 1.073 3.405 -15.291 1.00 92.06 122 GLY A CA 1
ATOM 899 C C . GLY A 1 122 ? -0.148 2.809 -14.608 1.00 92.06 122 GLY A C 1
ATOM 900 O O . GLY A 1 122 ? -0.460 1.636 -14.817 1.00 92.06 122 GLY A O 1
ATOM 901 N N . LEU A 1 123 ? -0.847 3.628 -13.825 1.00 92.56 123 LEU A N 1
ATOM 902 C CA . LEU A 1 123 ? -2.171 3.317 -13.298 1.00 92.56 123 LEU A CA 1
ATOM 903 C C . LEU A 1 123 ? -3.199 4.218 -13.969 1.00 92.56 123 LEU A C 1
ATOM 905 O O . LEU A 1 123 ? -2.985 5.416 -14.147 1.00 92.56 123 LEU A O 1
ATOM 909 N N . THR A 1 124 ? -4.317 3.620 -14.348 1.00 94.62 124 THR A N 1
ATOM 910 C CA . THR A 1 124 ? -5.486 4.331 -14.857 1.00 94.62 124 THR A CA 1
ATOM 911 C C . THR A 1 124 ? -6.731 3.749 -14.208 1.00 94.62 124 THR A C 1
ATOM 913 O O . THR A 1 124 ? -6.746 2.588 -13.800 1.00 94.62 124 THR A O 1
ATOM 916 N N . TYR A 1 125 ? -7.775 4.550 -14.101 1.00 93.81 125 TYR A N 1
ATOM 917 C CA . TYR A 1 125 ? -8.929 4.285 -13.259 1.00 93.81 125 TYR A CA 1
ATOM 918 C C . TYR A 1 125 ? -10.202 4.386 -14.085 1.00 93.81 125 TYR A C 1
ATOM 920 O O . TYR A 1 125 ? -10.361 5.322 -14.869 1.00 93.81 125 TYR A O 1
ATOM 928 N N . HIS A 1 126 ? -11.092 3.423 -13.902 1.00 92.75 126 HIS A N 1
ATOM 929 C CA . HIS A 1 126 ? -12.444 3.449 -14.438 1.00 92.75 126 HIS A CA 1
ATOM 930 C C . HIS A 1 126 ? -13.395 4.011 -13.387 1.00 92.75 126 HIS A C 1
ATOM 932 O O . HIS A 1 126 ? -13.163 3.823 -12.192 1.00 92.75 126 HIS A O 1
ATOM 938 N N . GLN A 1 127 ? -14.435 4.714 -13.833 1.00 90.38 127 GLN A N 1
ATOM 939 C CA . GLN A 1 127 ? -15.461 5.259 -12.956 1.00 90.38 127 GLN A CA 1
ATOM 940 C C . GLN A 1 127 ? -16.843 4.760 -13.385 1.00 90.38 127 GLN A C 1
ATOM 942 O O . GLN A 1 127 ? -17.237 4.974 -14.533 1.00 90.38 127 GLN A O 1
ATOM 947 N N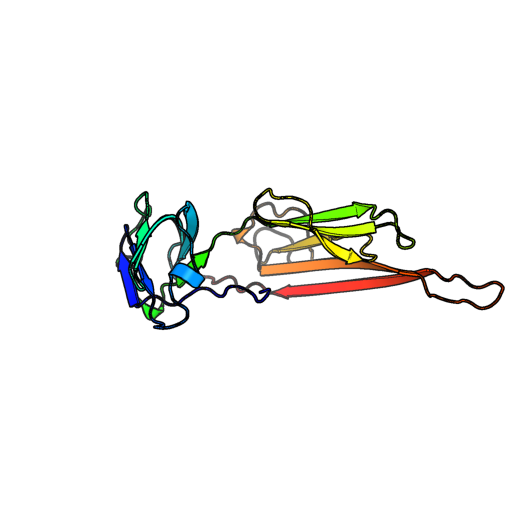 . PHE A 1 128 ? -17.609 4.181 -12.455 1.00 86.62 128 PHE A N 1
ATOM 948 C CA . PHE A 1 128 ? -18.984 3.735 -12.728 1.00 86.62 128 PHE A CA 1
ATOM 949 C C . PHE A 1 128 ? -19.976 4.904 -12.844 1.00 86.62 128 PHE A C 1
ATOM 951 O O . PHE A 1 128 ? -21.023 4.774 -13.476 1.00 86.62 128 PHE A O 1
ATOM 958 N N . ALA A 1 129 ? -19.659 6.044 -12.221 1.00 85.94 129 ALA A N 1
ATOM 959 C CA . ALA A 1 129 ? -20.475 7.254 -12.218 1.00 85.94 129 ALA A CA 1
ATOM 960 C C . ALA A 1 129 ? -19.604 8.518 -12.310 1.00 85.94 129 ALA A C 1
ATOM 962 O O . ALA A 1 129 ? -18.407 8.500 -12.013 1.00 85.94 129 ALA A O 1
ATOM 963 N N . ASN A 1 130 ? -20.210 9.630 -12.741 1.00 82.94 130 ASN A N 1
ATOM 964 C CA . ASN A 1 130 ? -19.562 10.945 -12.864 1.00 82.94 130 ASN A CA 1
ATOM 965 C C . ASN A 1 130 ? -18.232 10.931 -13.651 1.00 82.94 130 ASN A C 1
ATOM 967 O O . ASN A 1 130 ? -17.327 11.727 -13.405 1.00 82.94 130 ASN A O 1
ATOM 971 N N . GLY A 1 131 ? -18.125 10.011 -14.610 1.00 81.94 131 GLY A N 1
ATOM 972 C CA . GLY A 1 131 ? -17.031 9.857 -15.564 1.00 81.94 131 GLY A CA 1
ATOM 973 C C . GLY A 1 131 ? -17.552 9.197 -16.839 1.00 81.94 131 GLY A C 1
ATOM 974 O O . GLY A 1 131 ? -18.755 8.978 -16.979 1.00 81.94 131 GLY A O 1
ATOM 975 N N . ASN A 1 132 ? -16.663 8.879 -17.780 1.00 84.62 132 ASN A N 1
ATOM 976 C CA . ASN A 1 132 ? -17.041 8.110 -18.963 1.00 84.62 132 ASN A CA 1
ATOM 977 C C . ASN A 1 132 ? -16.825 6.604 -18.692 1.00 84.62 132 ASN A C 1
ATOM 979 O O . ASN A 1 132 ? -15.665 6.183 -18.602 1.00 84.62 132 ASN A O 1
ATOM 983 N N . PRO A 1 133 ? -17.904 5.793 -18.629 1.00 80.00 133 PRO A N 1
ATOM 984 C CA . PRO A 1 133 ? -17.860 4.371 -18.266 1.00 80.00 133 PRO A CA 1
ATOM 985 C C . PRO A 1 133 ? -17.259 3.462 -19.356 1.00 80.00 133 PRO A C 1
ATOM 987 O O . PRO A 1 133 ? -17.331 2.244 -19.279 1.00 80.00 133 PRO A O 1
ATOM 990 N N . ASN A 1 134 ? -16.699 4.031 -20.425 1.00 84.94 134 ASN A N 1
ATOM 991 C CA . ASN A 1 134 ? -15.955 3.289 -21.445 1.00 84.94 134 ASN A CA 1
ATOM 992 C C . ASN A 1 134 ? -14.463 3.645 -21.445 1.00 84.94 134 ASN A C 1
ATOM 994 O O . ASN A 1 134 ? -13.718 3.228 -22.333 1.00 84.94 134 ASN A O 1
ATOM 998 N N . THR A 1 135 ? -14.008 4.449 -20.482 1.00 90.06 135 THR A N 1
ATOM 999 C CA . THR A 1 135 ? -12.649 4.996 -20.474 1.00 90.06 135 THR A CA 1
ATOM 1000 C C . THR A 1 135 ? -11.966 4.796 -19.136 1.00 90.06 135 THR A C 1
ATOM 1002 O O . THR A 1 135 ? -12.600 4.771 -18.087 1.00 90.06 135 THR A O 1
ATOM 1005 N N . TYR A 1 136 ? -10.644 4.666 -19.195 1.00 92.69 136 TYR A N 1
ATOM 1006 C CA . TYR A 1 136 ? -9.789 4.693 -18.022 1.00 92.69 136 TYR A CA 1
ATOM 1007 C C . TYR A 1 136 ? -8.976 5.985 -18.055 1.00 92.69 136 TYR A C 1
ATOM 1009 O O . TYR A 1 136 ? -8.390 6.317 -19.086 1.00 92.69 136 TYR A O 1
ATOM 1017 N N . VAL A 1 137 ? -8.933 6.706 -16.937 1.00 94.25 137 VAL A N 1
ATOM 1018 C CA . VAL A 1 137 ? -8.253 8.004 -16.812 1.00 94.25 137 VAL A CA 1
ATOM 1019 C C . VAL A 1 137 ? -7.149 7.940 -15.761 1.00 94.25 137 VAL A C 1
ATOM 1021 O O . VAL A 1 137 ? -7.252 7.188 -14.800 1.00 94.25 137 VAL A O 1
ATOM 1024 N N . ALA A 1 138 ? -6.075 8.711 -15.926 1.00 92.50 138 ALA A N 1
ATOM 1025 C CA . ALA A 1 138 ? -4.956 8.704 -14.975 1.00 92.50 138 ALA A CA 1
ATOM 1026 C C . ALA A 1 138 ? -5.291 9.402 -13.643 1.00 92.50 138 ALA A C 1
ATOM 1028 O O . ALA A 1 138 ? -4.773 9.014 -12.601 1.00 92.50 138 ALA A O 1
ATOM 1029 N N . ALA A 1 139 ? -6.167 10.409 -13.676 1.00 92.19 139 ALA A N 1
ATOM 1030 C CA . ALA A 1 139 ? -6.557 11.203 -12.515 1.00 92.19 139 ALA A CA 1
ATOM 1031 C C . ALA A 1 139 ? -8.085 11.397 -12.489 1.00 92.19 139 ALA A C 1
ATOM 1033 O O . ALA A 1 139 ? -8.591 12.351 -13.084 1.00 92.19 139 ALA A O 1
ATOM 1034 N N . PRO A 1 140 ? -8.830 10.477 -11.851 1.00 90.38 140 PRO A N 1
ATOM 1035 C CA . PRO A 1 140 ? -10.243 10.657 -11.538 1.00 90.38 140 PRO A CA 1
ATOM 1036 C C . PRO A 1 140 ? -10.519 12.000 -10.869 1.00 90.38 140 PRO A C 1
ATOM 1038 O O . PRO A 1 140 ? -9.810 12.392 -9.944 1.00 90.38 140 PRO A O 1
ATOM 1041 N N . GLY A 1 141 ? -11.593 12.673 -11.281 1.00 88.00 141 GLY A N 1
ATOM 1042 C CA . GLY A 1 141 ? -12.064 13.874 -10.582 1.00 88.00 141 GLY A CA 1
ATOM 1043 C C . GLY A 1 141 ? -12.658 13.555 -9.207 1.00 88.00 141 GLY A C 1
ATOM 1044 O O . GLY A 1 141 ? -12.643 14.395 -8.312 1.00 88.00 141 GLY A O 1
ATOM 1045 N N . ASN A 1 142 ? -13.162 12.329 -9.025 1.00 85.69 142 ASN A N 1
ATOM 1046 C CA . ASN A 1 142 ? -13.650 11.830 -7.747 1.00 85.69 142 ASN A CA 1
ATOM 1047 C C . ASN A 1 142 ? -13.395 10.319 -7.629 1.00 85.69 142 ASN A C 1
ATOM 1049 O O . ASN A 1 142 ? -13.971 9.513 -8.362 1.00 85.69 142 ASN A O 1
ATOM 1053 N N . PHE A 1 143 ? -12.549 9.940 -6.671 1.00 85.25 143 PHE A N 1
ATOM 1054 C CA . PHE A 1 143 ? -12.180 8.547 -6.423 1.00 85.25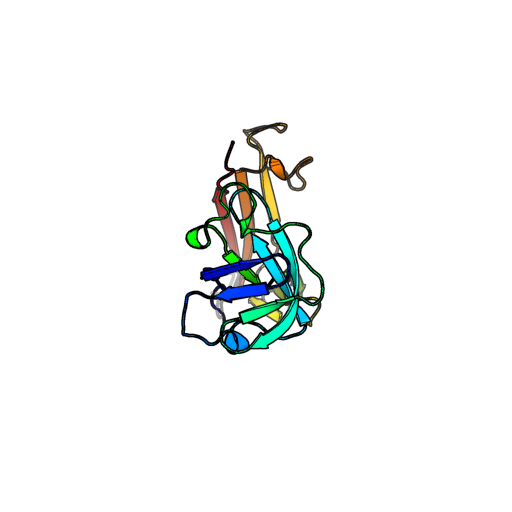 143 PHE A CA 1
ATOM 1055 C C . PHE A 1 143 ? -13.302 7.709 -5.792 1.00 85.25 143 PHE A C 1
ATOM 1057 O O . PHE A 1 143 ? -13.247 6.487 -5.881 1.00 85.25 143 PHE A O 1
ATOM 1064 N N . GLN A 1 144 ? -14.348 8.324 -5.224 1.00 83.12 144 GLN A N 1
ATOM 1065 C CA . GLN A 1 144 ? -15.508 7.596 -4.688 1.00 83.12 144 GLN A CA 1
ATOM 1066 C C . GLN A 1 144 ? -16.280 6.832 -5.766 1.00 83.12 144 GLN A C 1
ATOM 1068 O O . GLN A 1 144 ? -16.979 5.878 -5.445 1.00 83.12 144 GLN A O 1
ATOM 1073 N N . TYR A 1 145 ? -16.154 7.232 -7.035 1.00 86.25 145 TYR A N 1
ATOM 1074 C CA . TYR A 1 145 ? -16.817 6.560 -8.151 1.00 86.25 145 TYR A CA 1
ATOM 1075 C C . TYR A 1 145 ? -15.930 5.559 -8.884 1.00 86.25 145 TYR A C 1
ATOM 1077 O O . TYR A 1 145 ? -16.353 5.010 -9.898 1.00 86.25 145 TYR A O 1
ATOM 1085 N N . VAL A 1 146 ? -14.710 5.317 -8.404 1.00 88.94 146 VAL A N 1
ATOM 1086 C CA . VAL A 1 146 ? -13.816 4.331 -9.012 1.00 88.94 146 VAL A CA 1
ATOM 1087 C C . VAL A 1 146 ? -14.277 2.919 -8.652 1.00 88.94 146 VAL A C 1
ATOM 1089 O O . VAL A 1 146 ? -14.517 2.603 -7.489 1.00 88.94 146 VAL A O 1
ATOM 1092 N N . ASP A 1 147 ? -14.388 2.065 -9.663 1.00 89.62 147 ASP A N 1
ATOM 1093 C CA . ASP A 1 147 ? -14.839 0.666 -9.578 1.00 89.62 147 ASP A CA 1
ATOM 1094 C C . ASP A 1 147 ? -13.874 -0.315 -10.269 1.00 89.62 147 ASP A C 1
ATOM 1096 O O . ASP A 1 147 ? -14.019 -1.534 -10.145 1.00 89.62 147 ASP A O 1
ATOM 1100 N N . ALA A 1 148 ? -12.858 0.181 -10.981 1.00 89.75 148 ALA A N 1
ATOM 1101 C CA . ALA A 1 148 ? -11.755 -0.634 -11.471 1.00 89.75 148 ALA A CA 1
ATOM 1102 C C . ALA A 1 148 ? -10.466 0.173 -11.658 1.00 89.75 148 ALA A C 1
ATOM 1104 O O . ALA A 1 148 ? -10.474 1.363 -11.975 1.00 89.75 148 ALA A O 1
ATOM 1105 N N . VAL A 1 149 ? -9.334 -0.516 -11.527 1.00 92.44 149 VAL A N 1
ATOM 1106 C CA . VAL A 1 149 ? -7.991 0.015 -11.778 1.00 92.44 149 VAL A CA 1
ATOM 1107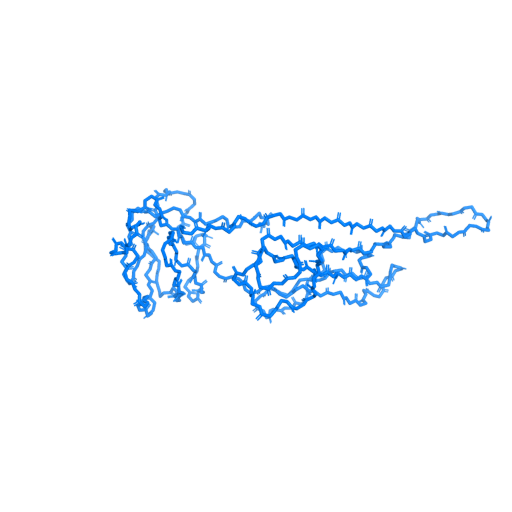 C C . VAL A 1 149 ? -7.325 -0.839 -12.836 1.00 92.44 149 VAL A C 1
ATOM 1109 O O . VAL A 1 149 ? -7.365 -2.067 -12.779 1.00 92.44 149 VAL A O 1
ATOM 1112 N N . ARG A 1 150 ? -6.693 -0.192 -13.806 1.00 93.06 150 ARG A N 1
ATOM 1113 C CA . ARG A 1 150 ? -5.874 -0.832 -14.826 1.00 93.06 150 ARG A CA 1
ATOM 1114 C C . ARG A 1 150 ? -4.425 -0.431 -14.634 1.00 93.06 150 ARG A C 1
ATOM 1116 O O . ARG A 1 150 ? -4.098 0.754 -14.629 1.00 93.06 150 ARG A O 1
ATOM 1123 N N . MET A 1 151 ? -3.575 -1.439 -14.537 1.00 93.62 151 MET A N 1
ATOM 1124 C CA . MET A 1 151 ? -2.131 -1.305 -14.481 1.00 93.62 151 MET A CA 1
ATOM 1125 C C . MET A 1 151 ? -1.524 -1.656 -15.836 1.00 93.62 151 MET A C 1
ATOM 1127 O O . MET A 1 151 ? -1.911 -2.648 -16.454 1.00 93.62 151 MET A O 1
ATOM 1131 N N . TYR A 1 152 ? -0.552 -0.859 -16.269 1.00 93.88 152 TYR A N 1
ATOM 1132 C CA . TYR A 1 152 ? 0.272 -1.109 -17.445 1.00 93.88 152 TYR A CA 1
ATOM 1133 C C . TYR A 1 152 ? 1.751 -1.016 -17.072 1.00 93.88 152 TYR A C 1
ATOM 1135 O O . TYR A 1 152 ? 2.179 -0.037 -16.461 1.00 93.88 152 TYR A O 1
ATOM 1143 N N . MET A 1 153 ? 2.523 -2.038 -17.433 1.00 94.75 153 MET A N 1
ATOM 1144 C CA . MET A 1 153 ? 3.920 -2.177 -17.039 1.00 94.75 153 MET A CA 1
ATOM 1145 C C . MET A 1 153 ? 4.744 -2.791 -18.182 1.00 94.75 153 MET A C 1
ATOM 1147 O O . MET A 1 153 ? 4.727 -4.011 -18.379 1.00 94.75 153 MET A O 1
ATOM 1151 N N . PRO A 1 154 ? 5.458 -1.969 -18.968 1.00 96.12 154 PRO A N 1
ATOM 1152 C CA . PRO A 1 154 ? 6.452 -2.450 -19.914 1.00 96.12 154 PRO A CA 1
ATOM 1153 C C . PRO A 1 154 ? 7.670 -3.004 -19.177 1.00 96.12 154 PRO A C 1
ATOM 1155 O O . PRO A 1 154 ? 8.216 -2.376 -18.267 1.00 96.12 154 PRO A O 1
ATOM 1158 N N . LEU A 1 155 ? 8.115 -4.174 -19.611 1.00 96.06 155 LEU A N 1
ATOM 1159 C CA . LEU A 1 155 ? 9.255 -4.906 -19.088 1.00 96.06 155 LEU A CA 1
ATOM 1160 C C . LEU A 1 155 ? 10.319 -5.047 -20.173 1.00 96.06 155 LEU A C 1
ATOM 1162 O O . LEU A 1 155 ? 10.004 -5.287 -21.340 1.00 96.06 155 LEU A O 1
ATOM 1166 N N . ARG A 1 156 ? 11.579 -4.969 -19.761 1.00 96.00 156 ARG A N 1
ATOM 1167 C CA . ARG A 1 156 ? 12.753 -5.270 -20.570 1.00 96.00 156 ARG A CA 1
ATOM 1168 C C . ARG A 1 156 ? 13.585 -6.335 -19.878 1.00 96.00 156 ARG A C 1
ATOM 1170 O O . ARG A 1 156 ? 14.020 -6.142 -18.749 1.00 96.00 156 ARG A O 1
ATOM 1177 N N . ALA A 1 157 ? 13.874 -7.406 -20.596 1.00 93.75 157 ALA A N 1
ATOM 1178 C CA . ALA A 1 157 ? 14.908 -8.359 -20.235 1.00 93.75 157 ALA A CA 1
ATOM 1179 C C . ALA A 1 157 ? 16.092 -8.226 -21.199 1.00 93.75 157 ALA A C 1
ATOM 1181 O O . ALA A 1 157 ? 15.917 -7.834 -22.355 1.00 93.75 157 ALA A O 1
ATOM 1182 N N . VAL A 1 158 ? 17.285 -8.570 -20.718 1.00 92.94 158 VAL A N 1
ATOM 1183 C CA . VAL A 1 158 ? 18.483 -8.744 -21.546 1.00 92.94 158 VAL A CA 1
ATOM 1184 C C . VAL A 1 158 ? 18.888 -10.207 -21.453 1.00 92.94 158 VAL A C 1
ATOM 1186 O O . VAL A 1 158 ? 19.105 -10.725 -20.357 1.00 92.94 158 VAL A O 1
ATOM 1189 N N . MET A 1 159 ? 18.912 -10.890 -22.592 1.00 89.31 159 MET A N 1
ATOM 1190 C CA . MET A 1 159 ? 19.279 -12.296 -22.681 1.00 89.31 159 MET A CA 1
ATOM 1191 C C . MET A 1 159 ? 20.788 -12.457 -22.447 1.00 89.31 159 MET A C 1
ATOM 1193 O O . MET A 1 159 ? 21.565 -11.653 -22.959 1.00 89.31 159 MET A O 1
ATOM 1197 N N . PRO A 1 160 ? 21.232 -13.500 -21.722 1.00 84.12 160 PRO A N 1
ATOM 11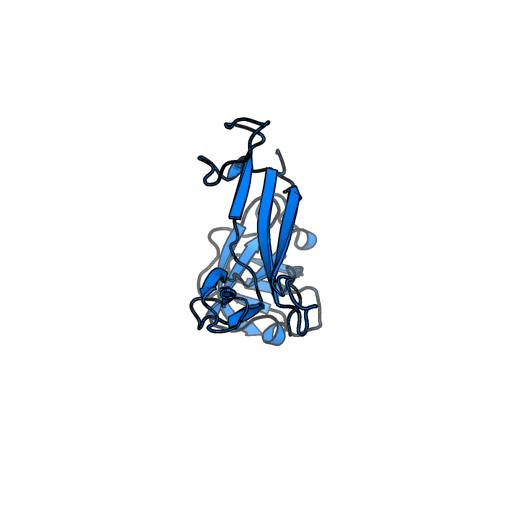98 C CA . PRO A 1 160 ? 22.659 -13.732 -21.478 1.00 84.12 160 PRO A CA 1
ATOM 1199 C C . PRO A 1 160 ? 23.475 -13.996 -22.751 1.00 84.12 160 PRO A C 1
ATOM 1201 O O . PRO A 1 160 ? 24.692 -13.830 -22.754 1.00 84.12 160 PRO A O 1
ATOM 1204 N N . SER A 1 161 ? 22.820 -14.445 -23.823 1.00 87.06 161 SER A N 1
ATOM 1205 C CA . SER A 1 161 ? 23.434 -14.734 -25.114 1.00 87.06 161 SER A CA 1
ATOM 1206 C C . SER A 1 161 ? 22.466 -14.431 -26.260 1.00 87.06 161 SER A C 1
ATOM 1208 O O . SER A 1 161 ? 21.248 -14.405 -26.077 1.00 87.06 161 SER A O 1
ATOM 1210 N N . LYS A 1 162 ? 23.028 -14.189 -27.449 1.00 83.62 162 LYS A N 1
ATOM 1211 C CA . LYS A 1 162 ? 22.302 -13.930 -28.699 1.00 83.62 162 LYS A CA 1
ATOM 1212 C C . LYS A 1 162 ? 23.063 -14.519 -29.883 1.00 83.62 162 LYS A C 1
ATOM 1214 O O . LYS A 1 162 ? 24.292 -14.630 -29.813 1.00 83.62 162 LYS A O 1
ATOM 1219 N N . ALA A 1 163 ? 22.373 -14.856 -30.971 1.00 87.06 163 ALA A N 1
ATOM 1220 C CA . ALA A 1 163 ? 23.065 -15.181 -32.212 1.00 87.06 163 ALA A CA 1
ATOM 1221 C C . ALA A 1 163 ? 23.679 -13.908 -32.840 1.00 87.06 163 ALA A C 1
ATOM 1223 O O . ALA A 1 163 ? 23.202 -12.791 -32.590 1.00 87.06 163 ALA A O 1
ATOM 1224 N N . PRO A 1 164 ? 24.742 -14.029 -33.657 1.00 85.88 164 PRO A N 1
ATOM 1225 C CA . PRO A 1 164 ? 25.282 -12.894 -34.399 1.00 85.88 164 PRO A CA 1
ATOM 1226 C C . PRO A 1 164 ? 24.193 -12.205 -35.234 1.00 85.88 164 PRO A C 1
ATOM 1228 O O . PRO A 1 164 ? 23.510 -12.850 -36.022 1.00 85.88 164 PRO A O 1
ATOM 1231 N N . GLY A 1 165 ? 24.040 -10.891 -35.060 1.00 86.06 165 GLY A N 1
ATOM 1232 C CA . GLY A 1 165 ? 23.034 -10.086 -35.766 1.00 86.06 165 GLY A CA 1
ATOM 1233 C C . GLY A 1 165 ? 21.693 -9.917 -35.043 1.00 86.06 165 GLY A C 1
ATOM 1234 O O . GLY A 1 165 ? 20.874 -9.123 -35.496 1.00 86.06 165 GLY A O 1
ATOM 1235 N N . GLU A 1 166 ? 21.471 -10.582 -33.906 1.00 87.31 166 GLU A N 1
ATOM 1236 C CA . GLU A 1 166 ? 20.235 -10.438 -33.125 1.00 87.31 166 GLU A CA 1
ATOM 1237 C C . GLU A 1 166 ? 20.342 -9.379 -32.013 1.00 87.31 166 GLU A C 1
ATOM 1239 O O . GLU A 1 166 ? 21.430 -8.934 -31.627 1.00 87.31 166 GLU A O 1
ATOM 1244 N N . SER A 1 167 ? 19.187 -8.969 -31.481 1.00 87.88 167 SER A N 1
ATOM 1245 C CA . SER A 1 167 ? 19.075 -8.188 -30.245 1.00 87.88 167 SER A CA 1
ATOM 1246 C C . SER A 1 167 ? 19.020 -9.138 -29.048 1.00 87.88 167 SER A C 1
ATOM 1248 O O . SER A 1 167 ? 18.211 -10.058 -29.025 1.00 87.88 167 SER A O 1
ATOM 1250 N N . ASP A 1 168 ? 19.839 -8.889 -28.031 1.00 91.38 168 ASP A N 1
ATOM 1251 C CA . ASP A 1 168 ? 19.724 -9.505 -26.703 1.00 91.38 168 ASP A CA 1
ATOM 1252 C C . ASP A 1 168 ? 18.597 -8.882 -25.869 1.00 91.38 168 ASP A C 1
ATOM 1254 O O . ASP A 1 168 ? 18.183 -9.446 -24.860 1.00 91.38 168 ASP A O 1
ATOM 1258 N N . VAL A 1 169 ? 18.064 -7.734 -26.288 1.00 92.44 169 VAL A N 1
ATOM 1259 C CA . VAL A 1 169 ? 16.963 -7.056 -25.605 1.00 92.44 169 VAL A CA 1
ATOM 1260 C C . VAL A 1 169 ? 15.622 -7.663 -26.007 1.00 92.44 169 VAL A C 1
ATOM 1262 O O . VAL A 1 169 ? 15.251 -7.648 -27.182 1.00 92.44 169 VAL A O 1
ATOM 1265 N N . VAL A 1 170 ? 14.854 -8.105 -25.010 1.00 93.00 170 VAL A N 1
ATOM 1266 C CA . VAL A 1 170 ? 13.466 -8.560 -25.149 1.00 93.00 170 VAL A CA 1
ATOM 1267 C C . VAL A 1 170 ? 12.550 -7.600 -24.398 1.00 93.00 170 VAL A C 1
ATOM 1269 O O . VAL A 1 170 ? 12.671 -7.446 -23.184 1.00 93.00 170 VAL A O 1
ATOM 1272 N N . ASN A 1 171 ? 11.598 -6.985 -25.103 1.00 94.44 171 ASN A N 1
ATOM 1273 C CA . ASN A 1 171 ? 10.580 -6.127 -24.492 1.00 94.44 171 ASN A CA 1
ATOM 1274 C C . ASN A 1 171 ? 9.223 -6.846 -24.443 1.00 94.44 171 ASN A C 1
ATOM 1276 O O . ASN A 1 171 ? 8.812 -7.493 -25.409 1.00 94.44 171 ASN A O 1
ATOM 1280 N N . ARG A 1 172 ? 8.512 -6.726 -23.321 1.00 93.00 172 ARG A N 1
ATOM 1281 C CA . ARG A 1 172 ? 7.161 -7.268 -23.109 1.00 93.00 172 ARG A CA 1
ATOM 1282 C C . ARG A 1 172 ? 6.284 -6.210 -22.458 1.00 93.00 172 ARG A C 1
ATOM 1284 O O . ARG A 1 172 ? 6.774 -5.405 -21.681 1.00 93.00 172 ARG A O 1
ATOM 1291 N N . ASN A 1 173 ? 4.986 -6.254 -22.727 1.00 91.94 173 ASN A N 1
ATOM 1292 C CA . ASN A 1 173 ? 4.014 -5.411 -22.041 1.00 91.94 173 ASN A CA 1
ATOM 1293 C C . ASN A 1 173 ? 3.127 -6.289 -21.171 1.00 91.94 173 ASN A C 1
ATOM 1295 O O . ASN A 1 173 ? 2.548 -7.256 -21.665 1.00 91.94 173 ASN A O 1
ATOM 1299 N N . VAL A 1 174 ? 3.017 -5.939 -19.893 1.00 89.69 174 VAL A N 1
ATOM 1300 C CA . VAL A 1 174 ? 2.076 -6.564 -18.966 1.00 89.69 174 VAL A CA 1
ATOM 1301 C C . VAL A 1 174 ? 0.978 -5.559 -18.662 1.00 89.69 174 VAL A C 1
ATOM 1303 O O . VAL A 1 174 ? 1.251 -4.405 -18.331 1.00 89.69 174 VAL A O 1
ATOM 1306 N N . ALA A 1 175 ? -0.270 -5.996 -18.782 1.00 89.31 175 ALA A N 1
ATOM 1307 C CA . ALA A 1 175 ? -1.429 -5.219 -18.382 1.00 89.31 175 ALA A CA 1
ATOM 1308 C C . ALA A 1 175 ? -2.343 -6.082 -17.515 1.00 89.31 175 ALA A C 1
ATOM 1310 O O . ALA A 1 175 ? -2.522 -7.267 -17.787 1.00 89.31 175 ALA A O 1
ATOM 1311 N N . SER A 1 176 ? -2.919 -5.481 -16.480 1.00 89.62 176 SER A N 1
ATOM 1312 C CA . SER A 1 176 ? -3.917 -6.119 -15.623 1.00 89.62 176 SER A CA 1
ATOM 1313 C C . SER A 1 176 ? -5.018 -5.121 -15.295 1.00 89.62 176 SER A C 1
ATOM 1315 O O . SER A 1 176 ? -4.750 -3.925 -15.170 1.00 89.62 176 SER A O 1
ATOM 1317 N N . ALA A 1 177 ? -6.250 -5.604 -15.163 1.00 87.56 177 ALA A N 1
ATOM 1318 C CA . ALA A 1 177 ? -7.380 -4.828 -14.680 1.00 87.56 177 ALA A CA 1
ATOM 1319 C C . ALA A 1 177 ? -7.972 -5.529 -13.456 1.00 87.56 177 ALA A C 1
ATOM 1321 O O . ALA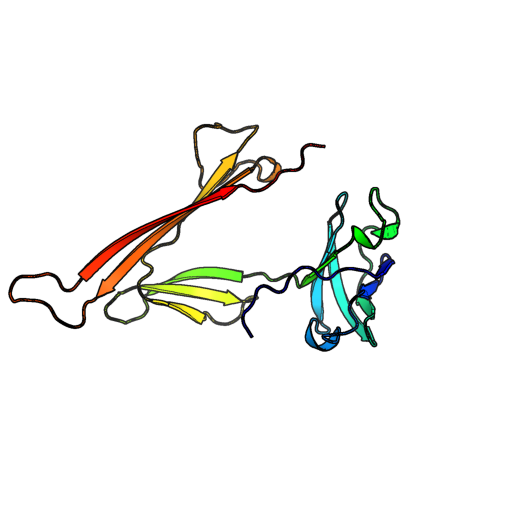 A 1 177 ? -8.261 -6.723 -13.496 1.00 87.56 177 ALA A O 1
ATOM 1322 N N . VAL A 1 178 ? -8.145 -4.776 -12.374 1.00 86.25 178 VAL A N 1
ATOM 1323 C CA . VAL A 1 178 ? -8.716 -5.250 -11.113 1.00 86.25 178 VAL A CA 1
ATOM 1324 C C . VAL A 1 178 ? -9.987 -4.459 -10.854 1.00 86.25 178 VAL A C 1
ATOM 1326 O O . VAL A 1 178 ? -9.957 -3.230 -10.860 1.00 86.25 178 VAL A O 1
ATOM 1329 N N . SER A 1 179 ? -11.102 -5.155 -10.636 1.00 83.44 179 SER A N 1
ATOM 1330 C CA . SER A 1 179 ? -12.337 -4.520 -10.179 1.00 83.44 179 SER A CA 1
ATOM 1331 C C . SER A 1 179 ? -12.268 -4.270 -8.675 1.00 83.44 179 SER A C 1
ATOM 1333 O O . SER A 1 179 ? -11.860 -5.137 -7.902 1.00 83.44 179 SER A O 1
ATOM 1335 N N . ILE A 1 180 ? -12.680 -3.076 -8.270 1.00 81.38 180 ILE A N 1
ATOM 1336 C CA . ILE A 1 180 ? -12.886 -2.689 -6.885 1.00 81.38 180 ILE A CA 1
ATOM 1337 C C . ILE A 1 180 ? -14.386 -2.793 -6.631 1.00 81.38 180 ILE A C 1
ATOM 1339 O O . ILE A 1 180 ? -15.181 -2.119 -7.284 1.00 81.38 180 ILE A O 1
ATOM 1343 N N . ARG A 1 181 ? -14.793 -3.628 -5.668 1.00 64.25 181 ARG A N 1
ATOM 1344 C CA . ARG A 1 181 ? -16.183 -3.605 -5.207 1.00 64.25 181 ARG A CA 1
ATOM 1345 C C . ARG A 1 181 ? -16.449 -2.267 -4.542 1.00 64.25 181 ARG A C 1
ATOM 1347 O O . ARG A 1 181 ? -16.018 -2.037 -3.416 1.00 64.25 181 ARG A O 1
ATOM 1354 N N . ASN A 1 182 ? -17.205 -1.426 -5.227 1.00 53.28 182 ASN A N 1
ATOM 1355 C CA . ASN A 1 182 ? -17.838 -0.284 -4.611 1.00 53.28 182 ASN A CA 1
ATOM 1356 C C . ASN A 1 182 ? -19.172 -0.758 -4.025 1.00 53.28 182 ASN A C 1
ATOM 1358 O O . ASN A 1 182 ? -20.030 -1.248 -4.763 1.00 53.28 182 ASN A O 1
ATOM 1362 N N . ARG A 1 183 ? -19.322 -0.709 -2.697 1.00 52.03 183 ARG A N 1
ATOM 1363 C CA . ARG A 1 183 ? -20.621 -0.975 -2.072 1.00 52.03 183 ARG A CA 1
ATOM 1364 C C . ARG A 1 183 ? -21.463 0.270 -2.312 1.00 52.03 183 ARG A C 1
ATOM 1366 O O . ARG A 1 183 ? -21.337 1.255 -1.597 1.00 52.03 183 ARG A O 1
ATOM 1373 N N . THR A 1 184 ? -22.280 0.230 -3.356 1.00 47.19 184 THR A N 1
ATOM 1374 C CA . THR A 1 184 ? -23.462 1.085 -3.413 1.00 47.19 184 THR A CA 1
ATOM 1375 C C . THR A 1 184 ? -24.307 0.757 -2.179 1.00 47.19 184 THR A C 1
ATOM 1377 O O . THR A 1 184 ? -24.527 -0.423 -1.893 1.00 47.19 184 THR A O 1
ATOM 1380 N N . LEU A 1 185 ? -24.641 1.793 -1.399 1.00 40.72 185 LEU A N 1
ATOM 1381 C CA . LEU A 1 185 ? -25.567 1.724 -0.263 1.00 40.72 185 LEU A CA 1
ATOM 1382 C C . LEU A 1 185 ? -26.923 1.166 -0.707 1.00 40.72 185 LEU A C 1
ATOM 1384 O O . LEU A 1 185 ? -27.371 1.557 -1.811 1.00 40.72 185 LEU A O 1
#

Organism: NCBI:txid215691

pLDDT: mean 88.29, std 11.7, range [27.3, 98.31]